Protein AF-A0A0S8KJT0-F1 (afdb_monomer_lite)

Sequence (276 aa):
MKRLILATFLCLTLWFLVSAVAYAQGNEDVATADIALLLAPLVAAAAAVERLVEMGFDAYESMILSVSRLPEQASDYLTWARKEVERLQADVLNSSGDLQALEEAEEKLAQAKDRLHEHLASPSYRSWKRTISLLGAIVLGLFLAFSTQLRMFQLLGIEMAWPWIDMLVTGLIIGTGSAPVHSLIGILQNTRDAVNEVRALWSGTAYSRGVQAELEKLRTLVELEEKRAAGAAEPRGRRRLGLAAPDDELGEEEAAAEVPLATPLEVSRRVKRILR

Radius of gyration: 43.37 Å; chains: 1; bounding box: 105×63×123 Å

Secondary structure (DSSP, 8-state):
-HHHHHHHHHHHHHHHHHHHHHHHT-----TT--HHHHHHHHHHHHHHHHHHHHHHHHHHHHHHHH-TT--HHHHHHHHHHHHHHHHHHHHHHHTTT-HHHHHHHHHHHHHHHHHHHHHHT-HHHHHHHHHHHHHHHHHHHHHHHHHHT--HHHHTT---S-HHHHHHHHHHHHHT-HHHHHHHHHHHHHHHHHHHHHHHHHHHHHHHHHHHHHHHHHHHHHHHHHHHHHHHTS-----------------------------HHHHHHHHHHH--

pLDDT: mean 78.79, std 13.02, range [43.12, 96.88]

Foldseek 3Di:
DVVVVVVVVLVVLVVVLLVVLLVLVPDPPLPDDDVCSLCVNLLSLLQSLLVVLVVVVVVVVVVVVVPPDDDPVVCVVVVVLVVQLVVLVVQLVVCVPPPVSNVVSVVSNVVSVVVVVCVVVPPVVVVVSVVVSLVSLLVVLLVSLVVSVDFSCVSVVHDDPDSNVRSNVSSNCSSNGNVSVVVVSVVVVVVVVVVVVVVVVVVVVVVVVVVVVVVVVVVVVVVVVVVVVVVVPPPPDDPDDDDDDDDDDDDDDPPPPPPPPPDPVVVVVVVVVVVD

Structure (mmCIF, N/CA/C/O backbone):
data_AF-A0A0S8KJT0-F1
#
_entry.id   AF-A0A0S8KJT0-F1
#
loop_
_atom_site.group_PDB
_atom_site.id
_atom_site.type_symbol
_atom_site.label_atom_id
_atom_site.label_alt_id
_atom_site.label_comp_id
_atom_site.label_asym_id
_atom_site.label_entity_id
_atom_site.label_seq_id
_atom_site.pdbx_PDB_ins_code
_atom_site.Cartn_x
_atom_site.Cartn_y
_atom_site.Cartn_z
_atom_site.occupancy
_atom_site.B_iso_or_equiv
_atom_site.auth_seq_id
_atom_site.auth_comp_id
_atom_site.auth_asym_id
_atom_site.auth_atom_id
_atom_site.pdbx_PDB_model_num
ATOM 1 N N . MET A 1 1 ? -30.012 6.549 11.385 1.00 70.69 1 MET A N 1
ATOM 2 C CA . MET A 1 1 ? -29.305 7.617 10.638 1.00 70.69 1 MET A CA 1
ATOM 3 C C . MET A 1 1 ? -27.798 7.385 10.519 1.00 70.69 1 MET A C 1
ATOM 5 O O . MET A 1 1 ? -27.353 7.233 9.394 1.00 70.69 1 MET A O 1
ATOM 9 N N . LYS A 1 2 ? -27.015 7.252 11.607 1.00 70.25 2 LYS A N 1
ATOM 10 C CA . LYS A 1 2 ? -25.538 7.084 11.529 1.00 70.25 2 LYS A CA 1
ATOM 11 C C . LYS A 1 2 ? -25.050 5.950 10.599 1.00 70.25 2 LYS A C 1
ATOM 13 O O . LYS A 1 2 ? -24.128 6.156 9.825 1.00 70.25 2 LYS A O 1
ATOM 18 N N . ARG A 1 3 ? -25.715 4.786 10.613 1.00 67.50 3 ARG A N 1
ATOM 19 C CA . ARG A 1 3 ? -25.374 3.636 9.744 1.00 67.50 3 ARG A CA 1
ATOM 20 C C . ARG A 1 3 ? -25.632 3.890 8.254 1.00 67.50 3 ARG A C 1
ATOM 22 O O . ARG A 1 3 ? -24.872 3.418 7.422 1.00 67.50 3 ARG A O 1
ATOM 29 N N . LEU A 1 4 ? -26.683 4.649 7.936 1.00 71.94 4 LEU A N 1
ATOM 30 C CA . LEU A 1 4 ? -27.027 4.990 6.555 1.00 71.94 4 LEU A CA 1
ATOM 31 C C . LEU A 1 4 ? -25.991 5.959 5.975 1.00 71.94 4 LEU A C 1
ATOM 33 O O . LEU A 1 4 ? -25.520 5.745 4.869 1.00 71.94 4 LEU A O 1
ATOM 37 N N . ILE A 1 5 ? -25.581 6.953 6.774 1.00 77.56 5 ILE A N 1
ATOM 38 C CA . ILE A 1 5 ? -24.551 7.938 6.411 1.00 77.56 5 ILE A CA 1
ATOM 39 C C . ILE A 1 5 ? -23.206 7.246 6.148 1.00 77.56 5 ILE A C 1
ATOM 41 O O . ILE A 1 5 ? -22.561 7.532 5.142 1.00 77.56 5 ILE A O 1
ATOM 45 N N . LEU A 1 6 ? -22.812 6.299 7.010 1.00 75.38 6 LEU A N 1
ATOM 46 C CA . LEU A 1 6 ? -21.590 5.511 6.824 1.00 75.38 6 LEU A CA 1
ATOM 47 C C . LEU A 1 6 ? -21.636 4.702 5.518 1.00 75.38 6 LEU A C 1
ATOM 49 O O . LEU A 1 6 ? -20.689 4.742 4.740 1.00 75.38 6 LEU A O 1
ATOM 53 N N . ALA A 1 7 ? -22.748 4.010 5.250 1.00 73.81 7 ALA A N 1
ATOM 54 C CA . ALA A 1 7 ? -22.901 3.193 4.047 1.00 73.81 7 ALA A CA 1
ATOM 55 C C . ALA A 1 7 ? -22.869 4.033 2.759 1.00 73.81 7 ALA A C 1
ATOM 57 O O . ALA A 1 7 ? -22.203 3.655 1.796 1.00 73.81 7 ALA A O 1
ATOM 58 N N . THR A 1 8 ? -23.535 5.192 2.745 1.00 76.12 8 THR A N 1
ATOM 59 C CA . THR A 1 8 ? -23.495 6.113 1.600 1.00 76.12 8 THR A CA 1
ATOM 60 C C . THR A 1 8 ? -22.111 6.708 1.390 1.00 76.12 8 THR A C 1
ATOM 62 O O . THR A 1 8 ? -21.672 6.819 0.249 1.00 76.12 8 THR A O 1
ATOM 65 N N . PHE A 1 9 ? -21.401 7.043 2.471 1.00 80.06 9 PHE A N 1
ATOM 66 C CA . PHE A 1 9 ? -20.034 7.547 2.379 1.00 80.06 9 PHE A CA 1
ATOM 67 C C . PHE A 1 9 ? -19.102 6.490 1.780 1.00 80.06 9 PHE A C 1
ATOM 69 O O . PHE A 1 9 ? -18.339 6.806 0.876 1.00 80.06 9 PHE A O 1
ATOM 76 N N . LEU A 1 10 ? -19.236 5.232 2.213 1.00 76.62 10 LEU A N 1
ATOM 77 C CA . LEU A 1 10 ? -18.428 4.111 1.731 1.00 76.62 10 LEU A CA 1
ATOM 78 C C . LEU A 1 10 ? -18.722 3.764 0.260 1.00 76.62 10 LEU A C 1
ATOM 80 O O . LEU A 1 10 ? -17.803 3.499 -0.509 1.00 76.62 10 LEU A O 1
ATOM 84 N N . CYS A 1 11 ? -19.988 3.827 -0.169 1.00 76.56 11 CYS A N 1
ATOM 85 C CA . CYS A 1 11 ? -20.337 3.666 -1.585 1.00 76.56 11 CYS A CA 1
ATOM 86 C C . CYS A 1 11 ? -19.784 4.803 -2.450 1.00 76.56 11 CYS A C 1
ATOM 88 O O . CYS A 1 11 ? -19.289 4.545 -3.544 1.00 76.56 11 CYS A O 1
ATOM 90 N N . LEU A 1 12 ? -19.850 6.050 -1.972 1.00 77.12 12 LEU A N 1
ATOM 91 C CA . LEU A 1 12 ? -19.322 7.201 -2.703 1.00 77.12 12 LEU A CA 1
ATOM 92 C C . LEU A 1 12 ? -17.800 7.150 -2.815 1.00 77.12 12 LEU A C 1
ATOM 94 O O . LEU A 1 12 ? -17.282 7.389 -3.902 1.00 77.12 12 LEU A O 1
ATOM 98 N N . THR A 1 13 ? -17.083 6.799 -1.744 1.00 73.75 13 THR A N 1
ATOM 99 C CA . THR A 1 13 ? -15.624 6.636 -1.807 1.00 73.75 13 THR A CA 1
ATOM 100 C C . THR A 1 13 ? -15.231 5.498 -2.735 1.00 73.75 13 THR A C 1
ATOM 102 O O . THR A 1 13 ? -14.339 5.691 -3.555 1.00 73.75 13 THR A O 1
ATOM 105 N N . LEU A 1 14 ? -15.921 4.353 -2.680 1.00 75.75 14 LEU A N 1
ATOM 106 C CA . LEU A 1 14 ? -15.670 3.239 -3.596 1.00 75.75 14 LEU A CA 1
ATOM 107 C C . LEU A 1 14 ? -15.934 3.637 -5.058 1.00 75.75 14 LEU A C 1
ATOM 109 O O . LEU A 1 14 ? -15.117 3.355 -5.931 1.00 75.75 14 LEU A O 1
ATOM 113 N N . TRP A 1 15 ? -17.042 4.334 -5.330 1.00 80.31 15 TRP A N 1
ATOM 114 C CA . TRP A 1 15 ? -17.385 4.803 -6.674 1.00 80.31 15 TRP A CA 1
ATOM 115 C C . TRP A 1 15 ? -16.368 5.812 -7.218 1.00 80.31 15 TRP A C 1
ATOM 117 O O . TRP A 1 15 ? -15.947 5.705 -8.374 1.00 80.31 15 TRP A O 1
ATOM 127 N N . PHE A 1 16 ? -15.925 6.754 -6.382 1.00 76.31 16 PHE A N 1
ATOM 128 C CA . PHE A 1 16 ? -14.894 7.722 -6.751 1.00 76.31 16 PHE A CA 1
ATOM 129 C C . PHE A 1 16 ? -13.560 7.026 -7.040 1.00 76.31 16 PHE A C 1
ATOM 131 O O . PHE A 1 16 ? -12.880 7.374 -8.003 1.00 76.31 16 PHE A O 1
ATOM 138 N N . LEU A 1 17 ? -13.225 5.994 -6.258 1.00 72.62 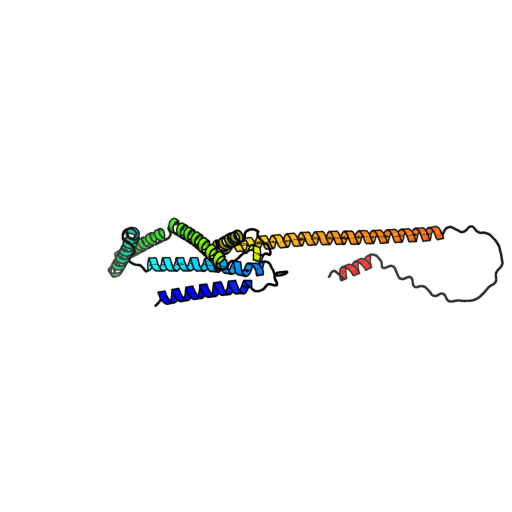17 LEU A N 1
ATOM 139 C CA . LEU A 1 17 ? -12.018 5.202 -6.457 1.00 72.62 17 LEU A CA 1
ATOM 140 C C . LEU A 1 17 ? -12.013 4.486 -7.809 1.00 72.62 17 LEU A C 1
ATOM 142 O O . LEU A 1 17 ? -11.054 4.596 -8.569 1.00 72.62 17 LEU A O 1
ATOM 146 N N . VAL A 1 18 ? -13.104 3.782 -8.120 1.00 76.31 18 VAL A N 1
ATOM 147 C CA . VAL A 1 18 ? -13.253 3.044 -9.382 1.00 76.31 18 VAL A CA 1
ATOM 148 C C . VAL A 1 18 ? -13.206 4.004 -10.571 1.00 76.31 18 VAL A C 1
ATOM 150 O O . VAL A 1 18 ? -12.537 3.723 -11.562 1.00 76.31 18 VAL A O 1
ATOM 153 N N . SER A 1 19 ? -13.854 5.165 -10.451 1.00 76.19 19 SER A N 1
ATOM 154 C CA . SER A 1 19 ? -13.878 6.179 -11.510 1.00 76.19 19 SER A CA 1
ATOM 155 C C . SER A 1 19 ? -12.497 6.795 -11.757 1.00 76.19 19 SER A C 1
ATOM 157 O O . SER A 1 19 ? -12.106 6.973 -12.908 1.00 76.19 19 SER A O 1
ATOM 159 N N . ALA A 1 20 ? -11.729 7.077 -10.698 1.00 73.75 20 ALA A N 1
ATOM 160 C CA . ALA A 1 20 ? -10.373 7.614 -10.813 1.00 73.75 20 ALA A CA 1
ATOM 161 C C . ALA A 1 20 ? -9.409 6.618 -11.479 1.00 73.75 20 A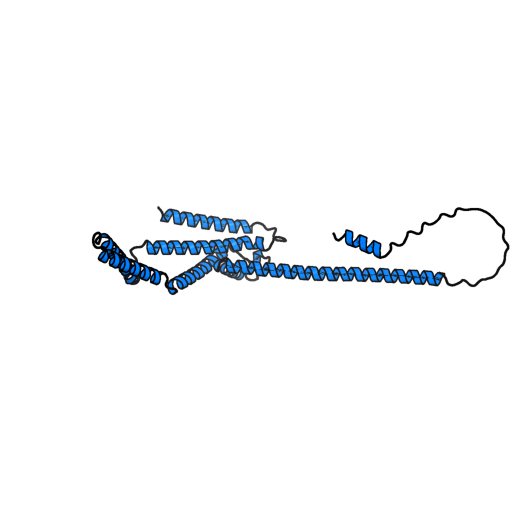LA A C 1
ATOM 163 O O . ALA A 1 20 ? -8.619 7.004 -12.339 1.00 73.75 20 ALA A O 1
ATOM 164 N N . VAL A 1 21 ? -9.506 5.334 -11.120 1.00 69.25 21 VAL A N 1
ATOM 165 C CA . VAL A 1 21 ? -8.705 4.263 -11.733 1.00 69.25 21 VAL A CA 1
ATOM 166 C C . VAL A 1 21 ? -9.055 4.094 -13.211 1.00 69.25 21 VAL A C 1
ATOM 168 O O . VAL A 1 21 ? -8.152 4.035 -14.042 1.00 69.25 21 VAL A O 1
ATOM 171 N N . ALA A 1 22 ? -10.347 4.071 -13.553 1.00 72.88 22 ALA A N 1
ATOM 172 C CA . ALA A 1 22 ? -10.794 3.956 -14.940 1.00 72.88 22 ALA A CA 1
ATOM 173 C C . ALA A 1 22 ? -10.334 5.149 -15.796 1.00 72.88 22 ALA A C 1
ATOM 175 O O . ALA A 1 22 ? -9.884 4.966 -16.923 1.00 72.88 22 ALA A O 1
ATOM 176 N N . TYR A 1 23 ? -10.389 6.368 -15.249 1.00 74.94 23 TYR A N 1
ATOM 177 C CA . TYR A 1 23 ? -9.932 7.569 -15.951 1.00 74.94 23 TYR A CA 1
ATOM 178 C C . TYR A 1 23 ? -8.420 7.548 -16.218 1.00 74.94 23 TYR A C 1
ATOM 180 O O . TYR A 1 23 ? -7.969 7.968 -17.281 1.00 74.94 23 TYR A O 1
ATOM 188 N N . ALA A 1 24 ? -7.629 7.018 -15.282 1.00 65.75 24 ALA A N 1
ATOM 189 C CA . ALA A 1 24 ? -6.179 6.953 -15.425 1.00 65.75 24 ALA A CA 1
ATOM 190 C C . ALA A 1 24 ? -5.695 5.967 -16.508 1.00 65.75 24 ALA A C 1
ATOM 192 O O . ALA A 1 24 ? -4.570 6.100 -16.979 1.00 65.75 24 ALA A O 1
ATOM 193 N N . GLN A 1 25 ? -6.527 5.007 -16.927 1.00 64.75 25 GLN A N 1
ATOM 194 C CA . GLN A 1 25 ? -6.192 4.048 -17.989 1.00 64.75 25 GLN A CA 1
ATOM 195 C C . GLN A 1 25 ? -6.364 4.606 -19.414 1.00 64.75 25 GLN A C 1
ATOM 197 O O . GLN A 1 25 ? -5.878 3.992 -20.357 1.00 64.75 25 GLN A O 1
ATOM 202 N N . GLY A 1 26 ? -7.054 5.738 -19.594 1.00 63.88 26 GLY A N 1
ATOM 203 C CA . GLY A 1 26 ? -7.480 6.221 -20.916 1.00 63.88 26 GLY A CA 1
ATOM 204 C C . GLY A 1 26 ? -6.470 7.057 -21.715 1.00 63.88 26 GLY A C 1
ATOM 205 O O . GLY A 1 26 ? -6.793 7.448 -22.832 1.00 63.88 26 GLY A O 1
ATOM 206 N N . ASN A 1 27 ? -5.283 7.366 -21.181 1.00 61.38 27 ASN A N 1
ATOM 207 C CA . ASN A 1 27 ? -4.275 8.169 -21.888 1.00 61.38 27 ASN A CA 1
ATOM 208 C C . ASN A 1 27 ? -3.182 7.267 -22.487 1.00 61.38 27 ASN A C 1
ATOM 210 O O . ASN A 1 27 ? -2.292 6.808 -21.776 1.00 61.38 27 ASN A O 1
ATOM 214 N N . GLU A 1 28 ? -3.251 7.031 -23.800 1.00 54.84 28 GLU A N 1
ATOM 215 C CA . GLU A 1 28 ? -2.412 6.070 -24.540 1.00 54.84 28 GLU A CA 1
ATOM 216 C C . GLU A 1 28 ? -1.002 6.574 -24.927 1.00 54.84 28 GLU A C 1
ATOM 218 O O . GLU A 1 28 ? -0.208 5.810 -25.477 1.00 54.84 28 GLU A O 1
ATOM 223 N N . ASP A 1 29 ? -0.616 7.809 -24.590 1.00 57.75 29 ASP A N 1
ATOM 224 C CA . ASP A 1 29 ? 0.729 8.340 -24.882 1.00 57.75 29 ASP A CA 1
ATOM 225 C C . ASP A 1 29 ? 1.774 7.866 -23.844 1.00 57.75 29 ASP A C 1
ATOM 227 O O . ASP A 1 29 ? 2.332 8.628 -23.054 1.00 57.75 29 ASP A O 1
ATOM 231 N N . VAL A 1 30 ? 2.024 6.553 -23.828 1.00 57.53 30 VAL A N 1
ATOM 232 C CA . VAL A 1 30 ? 2.827 5.836 -22.815 1.00 57.53 30 VAL A CA 1
ATOM 233 C C . VAL A 1 30 ? 4.328 5.796 -23.145 1.00 57.53 30 VAL A C 1
ATOM 235 O O . VAL A 1 30 ? 5.152 5.507 -22.279 1.00 57.53 30 VAL A O 1
ATOM 238 N N . ALA A 1 31 ? 4.732 6.143 -24.370 1.00 55.41 31 ALA A N 1
ATOM 239 C CA . ALA A 1 31 ? 6.080 5.851 -24.874 1.00 55.41 31 ALA A CA 1
ATOM 240 C C . ALA A 1 31 ? 7.240 6.583 -24.157 1.00 55.41 31 ALA A C 1
ATOM 242 O O . ALA A 1 31 ? 8.398 6.202 -24.331 1.00 55.41 31 ALA A O 1
ATOM 243 N 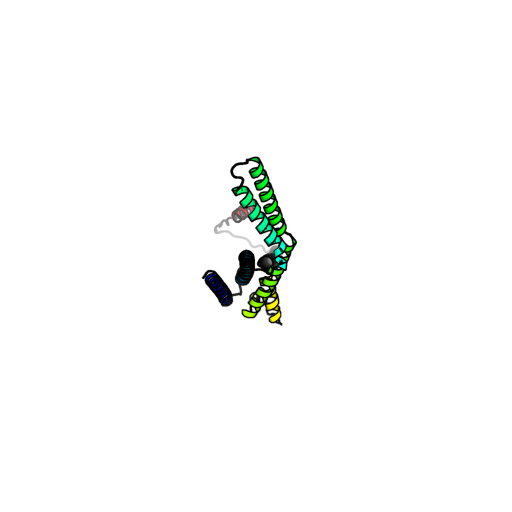N . THR A 1 32 ? 6.968 7.609 -23.342 1.00 57.88 32 THR A N 1
ATOM 244 C CA . THR A 1 32 ? 8.009 8.367 -22.617 1.00 57.88 32 THR A CA 1
ATOM 245 C C . THR A 1 32 ? 7.636 8.756 -21.186 1.00 57.88 32 THR A C 1
ATOM 247 O O . THR A 1 32 ? 8.380 9.506 -20.549 1.00 57.88 32 THR A O 1
ATOM 250 N N . ALA A 1 33 ? 6.492 8.298 -20.673 1.00 63.25 33 ALA A N 1
ATOM 251 C CA . ALA A 1 33 ? 6.045 8.668 -19.336 1.00 63.25 33 ALA A CA 1
ATOM 252 C C . ALA A 1 33 ? 6.953 8.047 -18.262 1.00 63.25 33 ALA A C 1
ATOM 254 O O . ALA A 1 33 ? 7.431 6.920 -18.394 1.00 63.25 33 ALA A O 1
ATOM 255 N N . ASP A 1 34 ? 7.208 8.799 -17.192 1.00 81.25 34 ASP A N 1
ATOM 256 C CA . ASP A 1 34 ? 7.967 8.304 -16.048 1.00 81.25 34 ASP A CA 1
ATOM 257 C C . ASP A 1 34 ? 7.280 7.052 -15.475 1.00 81.25 34 ASP A C 1
ATOM 259 O O . ASP A 1 34 ? 6.061 7.035 -15.308 1.00 81.25 34 ASP A O 1
ATOM 263 N N . ILE A 1 35 ? 8.040 6.005 -15.148 1.00 75.94 35 ILE A N 1
ATOM 264 C CA . ILE A 1 35 ? 7.492 4.745 -14.608 1.00 75.94 35 ILE A CA 1
ATOM 265 C C . ILE A 1 35 ? 6.644 5.027 -13.355 1.00 75.94 35 ILE A C 1
ATOM 267 O O . ILE A 1 35 ? 5.627 4.377 -13.119 1.00 75.94 35 ILE A O 1
ATOM 271 N N . ALA A 1 36 ? 7.018 6.052 -12.585 1.00 76.81 36 ALA A N 1
ATOM 272 C CA . ALA A 1 36 ? 6.248 6.528 -11.443 1.00 76.81 36 ALA A CA 1
ATOM 273 C C . ALA A 1 36 ? 4.834 7.014 -11.821 1.00 76.81 36 ALA A C 1
ATOM 275 O O . ALA A 1 36 ? 3.889 6.740 -11.086 1.00 76.81 36 ALA A O 1
ATOM 276 N N . LEU A 1 37 ? 4.668 7.689 -12.964 1.00 82.12 37 LEU A N 1
ATOM 277 C CA . LEU A 1 37 ? 3.363 8.125 -13.478 1.00 82.12 37 LEU A CA 1
ATOM 278 C C . LEU A 1 37 ? 2.517 6.936 -13.941 1.00 82.12 37 LEU A C 1
ATOM 280 O O . LEU A 1 37 ? 1.323 6.902 -13.657 1.00 82.12 37 LEU A O 1
ATOM 284 N N . LEU A 1 38 ? 3.137 5.943 -14.585 1.00 82.81 38 LEU A N 1
ATOM 285 C CA . LEU A 1 38 ? 2.444 4.727 -15.030 1.00 82.81 38 LEU A CA 1
ATOM 286 C C . LEU A 1 38 ? 1.951 3.876 -13.855 1.00 82.81 38 LEU A C 1
ATOM 288 O O . LEU A 1 38 ? 0.875 3.285 -13.919 1.00 82.81 38 LEU A O 1
ATOM 292 N N . LEU A 1 39 ? 2.714 3.838 -12.761 1.00 82.69 39 LEU A N 1
ATOM 293 C CA . LEU A 1 39 ? 2.349 3.089 -11.560 1.00 82.69 39 LEU A CA 1
ATOM 294 C C . LEU A 1 39 ? 1.488 3.887 -10.577 1.00 82.69 39 LEU A C 1
ATOM 296 O O . LEU A 1 39 ? 0.886 3.278 -9.695 1.00 82.69 39 LEU A O 1
ATOM 300 N N . ALA A 1 40 ? 1.377 5.211 -10.718 1.00 85.44 40 ALA A N 1
ATOM 301 C CA . ALA A 1 40 ? 0.616 6.062 -9.799 1.00 85.44 40 ALA A CA 1
ATOM 302 C C . ALA A 1 40 ? -0.827 5.575 -9.542 1.00 85.44 40 ALA A C 1
ATOM 304 O O . ALA A 1 40 ? -1.225 5.534 -8.374 1.00 85.44 40 ALA A O 1
ATOM 305 N N . PRO A 1 41 ? -1.600 5.128 -10.555 1.00 85.88 41 PRO A N 1
ATOM 306 C CA . PRO A 1 41 ? -2.943 4.591 -10.327 1.00 85.88 41 PRO A CA 1
ATOM 307 C C . PRO A 1 41 ? -2.929 3.319 -9.473 1.00 85.88 41 PRO A C 1
ATOM 309 O O . PRO A 1 41 ? -3.809 3.122 -8.637 1.00 85.88 41 PRO A O 1
ATOM 312 N N . LEU A 1 42 ? -1.900 2.481 -9.637 1.00 85.25 42 LEU A N 1
ATOM 313 C CA . LEU A 1 42 ? -1.718 1.260 -8.858 1.00 85.25 42 LEU A CA 1
ATOM 314 C C . LEU A 1 42 ? -1.383 1.577 -7.395 1.00 85.25 42 LEU A C 1
ATOM 316 O O . LEU A 1 42 ? -1.968 0.979 -6.492 1.00 85.25 42 LEU A O 1
ATOM 320 N N . VAL A 1 43 ? -0.495 2.552 -7.155 1.00 85.31 43 VAL A N 1
ATOM 321 C CA . VAL A 1 43 ? -0.179 3.027 -5.795 1.00 85.31 43 VAL A CA 1
ATOM 322 C C . VAL A 1 43 ? -1.429 3.576 -5.116 1.00 85.31 43 VAL A C 1
ATOM 324 O O . VAL A 1 43 ? -1.712 3.237 -3.968 1.00 85.31 43 VAL A O 1
ATOM 327 N N . ALA A 1 44 ? -2.192 4.407 -5.831 1.00 86.75 44 ALA A N 1
ATOM 328 C CA . ALA A 1 44 ? -3.418 5.000 -5.316 1.00 86.75 44 ALA A CA 1
ATOM 329 C C . ALA A 1 44 ? -4.454 3.924 -4.958 1.00 86.75 44 ALA A C 1
ATOM 331 O O . ALA A 1 44 ? -5.053 3.984 -3.884 1.00 86.75 44 ALA A O 1
ATOM 332 N N . ALA A 1 45 ? -4.620 2.908 -5.812 1.00 84.38 45 ALA A N 1
ATOM 333 C CA . ALA A 1 45 ? -5.497 1.775 -5.539 1.00 84.38 45 ALA A CA 1
ATOM 334 C C . ALA A 1 45 ? -5.045 0.980 -4.301 1.00 84.38 45 ALA A C 1
ATOM 336 O O . ALA A 1 45 ? -5.872 0.675 -3.442 1.00 84.38 45 ALA A O 1
ATOM 337 N N . ALA A 1 46 ? -3.746 0.697 -4.166 1.00 86.19 46 ALA A N 1
ATOM 338 C CA . ALA A 1 46 ? -3.193 -0.019 -3.014 1.00 86.19 46 ALA A CA 1
ATOM 339 C C . ALA A 1 46 ? -3.409 0.747 -1.697 1.00 86.19 46 ALA A C 1
ATOM 341 O O . ALA A 1 46 ? -3.921 0.188 -0.726 1.00 86.19 46 ALA A O 1
ATOM 342 N N . ALA A 1 47 ? -3.099 2.048 -1.679 1.00 85.50 47 ALA A N 1
ATOM 343 C CA . ALA A 1 47 ? -3.302 2.907 -0.511 1.00 85.50 47 ALA A CA 1
ATOM 344 C C . ALA A 1 47 ? -4.787 3.023 -0.125 1.00 85.50 47 ALA A C 1
ATOM 346 O O . ALA A 1 47 ? -5.144 3.065 1.053 1.00 85.50 47 ALA A O 1
ATOM 347 N N . ALA A 1 48 ? -5.676 3.050 -1.114 1.00 85.94 48 ALA A N 1
ATOM 348 C CA . ALA A 1 48 ? -7.107 3.095 -0.871 1.00 85.94 48 ALA A CA 1
ATOM 349 C C . ALA A 1 48 ? -7.665 1.788 -0.301 1.00 85.94 48 ALA A C 1
ATOM 351 O O . ALA A 1 48 ? -8.496 1.833 0.606 1.00 85.94 48 ALA A O 1
ATOM 352 N N . VAL A 1 49 ? -7.205 0.636 -0.799 1.00 85.19 49 VAL A N 1
ATOM 353 C CA . VAL A 1 49 ? -7.561 -0.679 -0.244 1.00 85.19 49 VAL A CA 1
ATOM 354 C C . VAL A 1 49 ? -7.101 -0.779 1.207 1.00 85.19 49 VAL A C 1
ATOM 356 O O . VAL A 1 49 ? -7.898 -1.155 2.065 1.00 85.19 49 VAL A O 1
ATOM 359 N N . GLU A 1 50 ? -5.867 -0.366 1.499 1.00 88.38 50 GLU A N 1
ATOM 360 C CA . GLU A 1 50 ? -5.327 -0.298 2.861 1.00 88.38 50 GLU A CA 1
ATOM 361 C C . GLU A 1 50 ? -6.243 0.536 3.773 1.00 88.38 50 GLU A C 1
ATOM 363 O O . GLU A 1 50 ? -6.708 0.053 4.809 1.00 88.38 50 GLU A O 1
ATOM 368 N N . ARG A 1 51 ? -6.629 1.738 3.326 1.00 87.75 51 ARG A N 1
ATOM 369 C CA . ARG A 1 51 ? -7.499 2.625 4.106 1.00 87.75 51 ARG A CA 1
ATOM 370 C C . ARG A 1 51 ? -8.921 2.092 4.291 1.00 87.75 51 ARG A C 1
ATOM 372 O O . ARG A 1 51 ? -9.513 2.293 5.351 1.00 87.75 51 ARG A O 1
ATOM 379 N N . LEU A 1 52 ? -9.483 1.426 3.281 1.00 83.69 52 LEU A N 1
ATOM 380 C CA . LEU A 1 52 ? -10.808 0.804 3.363 1.00 83.69 52 LEU A CA 1
ATOM 381 C C . LEU A 1 52 ? -10.823 -0.356 4.357 1.00 83.69 52 LEU A C 1
ATOM 383 O O . LEU A 1 52 ? -11.782 -0.494 5.117 1.00 83.69 52 LEU A O 1
ATOM 387 N N . VAL A 1 53 ? -9.768 -1.171 4.374 1.00 84.19 53 VAL A N 1
ATOM 388 C CA . VAL A 1 53 ? -9.649 -2.287 5.314 1.00 84.19 53 VAL A CA 1
ATOM 389 C C . VAL A 1 53 ? -9.492 -1.773 6.740 1.00 84.19 53 VAL A C 1
ATOM 391 O O . VAL A 1 53 ? -10.225 -2.231 7.615 1.00 84.19 53 VAL A O 1
ATOM 394 N N . GLU A 1 54 ? -8.619 -0.790 6.976 1.00 86.12 54 GLU A N 1
ATOM 395 C CA . GLU A 1 54 ? -8.501 -0.132 8.286 1.00 86.12 54 GLU A CA 1
ATOM 396 C C . GLU A 1 54 ? -9.850 0.414 8.760 1.00 86.12 54 GLU A C 1
ATOM 398 O O . GLU A 1 54 ? -10.314 0.070 9.845 1.00 86.12 54 GLU A O 1
ATOM 403 N N . MET A 1 55 ? -10.536 1.179 7.905 1.00 86.69 55 MET A N 1
ATOM 404 C CA . MET A 1 55 ? -11.849 1.743 8.216 1.00 86.69 55 MET A CA 1
ATOM 405 C C . MET A 1 55 ? -12.889 0.658 8.520 1.00 86.69 55 MET A C 1
ATOM 407 O O . MET A 1 55 ? -13.703 0.821 9.430 1.00 86.69 55 MET A O 1
ATOM 411 N N . GLY A 1 56 ? -12.872 -0.453 7.779 1.00 79.00 56 GLY A N 1
ATOM 412 C CA . GLY A 1 56 ? -13.749 -1.596 8.019 1.00 79.00 56 GLY A CA 1
ATOM 413 C C . GLY A 1 56 ? -13.509 -2.237 9.385 1.00 79.00 56 GLY A C 1
ATOM 414 O O . GLY A 1 56 ? -14.467 -2.544 10.096 1.00 79.00 56 GLY A O 1
ATOM 415 N N . PHE A 1 57 ? -12.246 -2.382 9.787 1.00 83.00 57 PHE A N 1
ATOM 416 C CA . PHE A 1 57 ? -11.885 -2.898 11.106 1.00 83.00 57 PHE A CA 1
ATOM 417 C C . PHE A 1 57 ? -12.232 -1.939 12.235 1.00 83.00 57 PHE A C 1
ATOM 419 O O . PHE A 1 57 ? -12.770 -2.380 13.246 1.00 83.00 57 PHE A O 1
ATOM 426 N N . ASP A 1 58 ? -11.985 -0.645 12.066 1.00 84.06 58 ASP A N 1
ATOM 427 C CA . ASP A 1 58 ? -12.340 0.358 13.070 1.00 84.06 58 ASP A CA 1
ATOM 428 C C . ASP A 1 58 ? -13.863 0.435 13.249 1.00 84.06 58 ASP A C 1
ATOM 430 O O . ASP A 1 58 ? -14.370 0.531 14.369 1.00 84.06 58 ASP A O 1
ATOM 434 N N . ALA A 1 59 ? -14.622 0.312 12.155 1.00 78.69 59 ALA A N 1
ATOM 435 C CA . ALA A 1 59 ? -16.076 0.206 12.203 1.00 78.69 59 ALA A CA 1
ATOM 436 C C . ALA A 1 59 ? -16.539 -1.089 12.891 1.00 78.69 59 ALA A C 1
ATOM 438 O O . ALA A 1 59 ? -17.486 -1.054 13.679 1.00 78.69 59 ALA A O 1
ATOM 439 N N . TYR A 1 60 ? -15.874 -2.218 12.629 1.00 77.31 60 TYR A N 1
ATOM 440 C CA . TYR A 1 60 ? -16.142 -3.497 13.288 1.00 77.31 60 TYR A CA 1
ATOM 441 C C . TYR A 1 60 ? -15.850 -3.443 14.793 1.00 77.31 60 TYR A C 1
ATOM 443 O O . TYR A 1 60 ? -16.693 -3.854 15.589 1.00 77.31 60 TYR A O 1
ATOM 451 N N . GLU A 1 61 ? -14.718 -2.871 15.203 1.00 76.94 61 GLU A N 1
ATOM 452 C CA . GLU A 1 61 ? -14.374 -2.669 16.614 1.00 76.94 61 GLU A CA 1
ATOM 453 C C . GLU A 1 61 ? -15.356 -1.721 17.291 1.00 76.94 61 GLU A C 1
ATOM 455 O O . GLU A 1 61 ? -15.887 -2.037 18.355 1.00 76.94 61 GLU A O 1
ATOM 460 N N . SER A 1 62 ? -15.688 -0.603 16.642 1.00 74.00 62 SER A N 1
ATOM 461 C CA . SER A 1 62 ? -16.720 0.313 17.127 1.00 74.00 62 SER A CA 1
ATOM 462 C C . SER A 1 62 ? -18.065 -0.397 17.286 1.00 74.00 62 SER A C 1
ATOM 464 O O . SER A 1 62 ? -18.771 -0.168 18.269 1.00 74.00 62 SER A O 1
ATOM 466 N N . MET A 1 63 ? -18.414 -1.301 16.367 1.00 70.38 63 MET A N 1
ATOM 467 C CA . MET A 1 63 ? -19.634 -2.094 16.442 1.00 70.38 63 MET A CA 1
ATOM 468 C C . MET A 1 63 ? -19.589 -3.116 17.581 1.00 70.38 63 MET A C 1
ATOM 470 O O . MET A 1 63 ? -20.562 -3.180 18.321 1.00 70.38 63 MET A O 1
ATOM 474 N N . ILE A 1 64 ? -18.495 -3.857 17.780 1.00 67.50 64 ILE A N 1
ATOM 475 C CA . ILE A 1 64 ? -18.341 -4.770 18.928 1.00 67.50 64 ILE A CA 1
ATOM 476 C C . ILE A 1 64 ? -18.476 -4.005 20.242 1.00 67.50 64 ILE A C 1
ATOM 478 O O . ILE A 1 64 ? -19.244 -4.405 21.111 1.00 67.50 64 ILE A O 1
ATOM 482 N N . LEU A 1 65 ? -17.778 -2.877 20.369 1.00 69.50 65 LEU A N 1
ATOM 483 C CA . LEU A 1 65 ? -17.812 -2.052 21.575 1.00 69.50 65 LEU A CA 1
ATOM 484 C C . LEU A 1 65 ? -19.195 -1.414 21.796 1.00 69.50 65 LEU A C 1
ATOM 486 O O . LEU A 1 65 ? -19.601 -1.189 22.935 1.00 69.50 65 LEU A O 1
ATOM 490 N N . SER A 1 66 ? -19.943 -1.155 20.718 1.00 71.88 66 SER A N 1
ATOM 491 C CA . SER A 1 66 ? -21.314 -0.626 20.776 1.00 71.88 66 SER A CA 1
ATOM 492 C C . SER A 1 66 ? -22.377 -1.704 21.009 1.00 71.88 66 SER A C 1
ATOM 494 O O . SER A 1 66 ? -23.472 -1.395 21.483 1.00 71.88 66 SER A O 1
ATOM 496 N N . VAL A 1 67 ? -22.106 -2.959 20.649 1.00 54.88 67 VAL A N 1
ATOM 497 C CA . VAL A 1 67 ? -23.041 -4.074 20.809 1.00 54.88 67 VAL A CA 1
ATOM 498 C C . VAL A 1 67 ? -22.852 -4.658 22.204 1.00 54.88 67 VAL A C 1
ATOM 500 O O . VAL A 1 67 ? -22.114 -5.607 22.431 1.00 54.88 67 VAL A O 1
ATOM 503 N N . SER A 1 68 ? -23.627 -4.135 23.149 1.00 52.84 68 SER A N 1
ATOM 504 C CA . SER A 1 68 ? -23.822 -4.688 24.496 1.00 52.84 68 SER A CA 1
ATOM 505 C C . SER A 1 68 ? -24.552 -6.048 24.526 1.00 52.84 68 SER A C 1
ATOM 507 O O . SER A 1 68 ? -25.119 -6.418 25.549 1.00 52.84 68 SER A O 1
ATOM 509 N N . ARG A 1 69 ? -24.603 -6.780 23.402 1.00 54.97 69 ARG A N 1
ATOM 510 C CA . ARG A 1 69 ? -25.397 -8.010 23.212 1.00 54.97 69 ARG A CA 1
ATOM 511 C C . ARG A 1 69 ? -24.648 -9.110 22.449 1.00 54.97 69 ARG A C 1
ATOM 513 O O . ARG A 1 69 ? -25.255 -9.828 21.657 1.00 54.97 69 ARG A O 1
ATOM 520 N N . LEU A 1 70 ? -23.332 -9.213 22.616 1.00 50.62 70 LEU A N 1
ATOM 521 C CA . LEU A 1 70 ? -22.616 -10.403 22.151 1.00 50.62 70 LEU A CA 1
ATOM 522 C C . LEU A 1 70 ? -22.948 -11.606 23.057 1.00 50.62 70 LEU A C 1
ATOM 524 O O . LEU A 1 70 ? -23.247 -11.406 24.234 1.00 50.62 70 LEU A O 1
ATOM 528 N N . PRO A 1 71 ? -22.958 -12.833 22.507 1.00 51.03 71 PRO A N 1
ATOM 529 C CA . PRO A 1 71 ? -23.384 -14.032 23.217 1.00 51.03 71 PRO A CA 1
ATOM 530 C C . PRO A 1 71 ? -22.513 -14.298 24.451 1.00 51.03 71 PRO A C 1
ATOM 532 O O . PRO A 1 71 ? -21.290 -14.152 24.415 1.00 51.03 71 PRO A O 1
ATOM 535 N N . GLU A 1 72 ? -23.191 -14.707 25.522 1.00 54.97 72 GLU A N 1
ATOM 536 C CA . GLU A 1 72 ? -22.731 -14.855 26.912 1.00 54.97 72 GLU A CA 1
ATOM 537 C C . GLU A 1 72 ? -21.322 -15.476 27.032 1.00 54.97 72 GLU A C 1
ATOM 539 O O . GLU A 1 72 ? -20.465 -14.945 27.732 1.00 54.97 72 GLU A O 1
ATOM 544 N N . GLN A 1 73 ? -21.012 -16.486 26.213 1.00 55.00 73 GLN A N 1
ATOM 545 C CA . GLN A 1 73 ? -19.786 -17.295 26.299 1.00 55.00 73 GLN A CA 1
ATOM 546 C C . GLN A 1 73 ? -18.467 -16.606 25.906 1.00 55.00 73 GLN A C 1
ATOM 548 O O . GLN A 1 73 ? -17.415 -17.031 26.375 1.00 55.00 73 GLN A O 1
ATOM 553 N N . ALA A 1 74 ? -18.476 -15.562 25.070 1.00 50.97 74 ALA A N 1
ATOM 554 C CA . ALA A 1 74 ? -17.267 -14.764 24.791 1.00 50.97 74 ALA A CA 1
ATOM 555 C C . ALA A 1 74 ? -17.204 -13.493 25.659 1.00 50.97 74 ALA A C 1
ATOM 557 O O . ALA A 1 74 ? -16.227 -12.744 25.620 1.00 50.97 74 ALA A O 1
ATOM 558 N N . SER A 1 75 ? -18.269 -13.241 26.426 1.00 55.16 75 SER A N 1
ATOM 559 C CA . SER A 1 75 ? -18.500 -12.008 27.169 1.00 55.16 75 SER A CA 1
ATOM 560 C C . SER A 1 75 ? -18.125 -12.110 28.643 1.00 55.16 75 SER A C 1
ATOM 562 O O . SER A 1 75 ? -17.990 -11.067 29.274 1.00 55.16 75 SER A O 1
ATOM 564 N N . ASP A 1 76 ? -17.960 -13.309 29.205 1.00 68.31 76 ASP A N 1
ATOM 565 C CA . ASP A 1 76 ? -17.902 -13.476 30.662 1.00 68.31 76 ASP A CA 1
ATOM 566 C C . ASP A 1 76 ? -16.811 -12.625 31.314 1.00 68.31 76 ASP A C 1
ATOM 568 O O . ASP A 1 76 ? -17.083 -11.921 32.283 1.00 68.31 76 ASP A O 1
ATOM 572 N N . TYR A 1 77 ? -15.609 -12.577 30.731 1.00 69.31 77 TYR A N 1
ATOM 573 C CA . TYR A 1 77 ? -14.518 -11.782 31.295 1.00 69.31 77 TYR A CA 1
ATOM 574 C C . TYR A 1 77 ? -14.699 -10.269 31.092 1.00 69.31 77 TYR A C 1
ATOM 576 O O . TYR A 1 77 ? -14.493 -9.498 32.024 1.00 69.31 77 TYR A O 1
ATOM 584 N N . LEU A 1 78 ? -15.121 -9.818 29.903 1.00 68.81 78 LEU A N 1
ATOM 585 C CA . LEU A 1 78 ? -15.318 -8.386 29.623 1.00 68.81 78 LEU A CA 1
ATOM 586 C C . LEU A 1 78 ? -16.532 -7.815 30.363 1.00 68.81 78 LEU A C 1
ATOM 588 O O . LEU A 1 78 ? -16.497 -6.684 30.844 1.00 68.81 78 LEU A O 1
ATOM 592 N N . THR A 1 79 ? -17.598 -8.600 30.482 1.00 76.31 79 THR A N 1
ATOM 593 C CA . THR A 1 79 ? -18.815 -8.235 31.213 1.00 76.31 79 THR A CA 1
ATOM 594 C C . THR A 1 79 ? -18.555 -8.241 32.713 1.00 76.31 79 THR A C 1
ATOM 596 O O . THR A 1 79 ? -19.016 -7.333 33.402 1.00 76.31 79 THR A O 1
ATOM 599 N N . TRP A 1 80 ? -17.772 -9.205 33.215 1.00 82.75 80 TRP A N 1
ATOM 600 C CA . TRP A 1 80 ? -17.270 -9.195 34.588 1.00 82.75 80 TRP A CA 1
ATOM 601 C C . TRP A 1 80 ? -16.398 -7.965 34.855 1.00 82.75 80 TRP A C 1
ATOM 603 O O . TRP A 1 80 ? -16.696 -7.208 35.771 1.00 82.75 80 TRP A O 1
ATOM 613 N N . ALA A 1 81 ? -15.392 -7.700 34.017 1.00 77.06 81 ALA A N 1
ATOM 614 C CA . ALA A 1 81 ? -14.476 -6.576 34.202 1.00 77.06 81 ALA A CA 1
ATOM 615 C C . ALA A 1 81 ? -15.202 -5.223 34.136 1.00 77.06 81 ALA A C 1
ATOM 617 O O . ALA A 1 81 ? -14.919 -4.326 34.927 1.00 77.06 81 ALA A O 1
ATOM 618 N N . ARG A 1 82 ? -16.188 -5.079 33.241 1.00 79.56 82 ARG A N 1
ATOM 619 C CA . ARG A 1 82 ? -17.029 -3.878 33.169 1.00 79.56 82 ARG A CA 1
ATOM 620 C C . ARG A 1 82 ? -17.869 -3.695 34.430 1.00 79.56 82 ARG A C 1
ATOM 622 O O . ARG A 1 82 ? -17.873 -2.601 34.985 1.00 79.56 82 ARG A O 1
ATOM 629 N N . LYS A 1 83 ? -18.550 -4.754 34.882 1.00 85.81 83 LYS A N 1
ATOM 630 C CA . LYS A 1 83 ? -19.332 -4.728 36.126 1.00 85.81 83 LYS A CA 1
ATOM 631 C C . LYS A 1 83 ? -18.454 -4.401 37.329 1.00 85.81 83 LYS A C 1
ATOM 633 O O . LYS A 1 83 ? -18.890 -3.661 38.200 1.00 85.81 83 LYS A O 1
ATOM 638 N N . GLU A 1 84 ? -17.230 -4.916 37.362 1.00 84.00 84 GLU A N 1
ATOM 639 C CA . GLU A 1 84 ? -16.287 -4.655 38.447 1.00 84.00 84 GLU A CA 1
ATOM 640 C C . GLU A 1 84 ? -15.831 -3.189 38.461 1.00 84.00 84 GLU A C 1
ATOM 642 O O . GLU A 1 84 ? -15.821 -2.565 39.519 1.00 84.00 84 GLU A O 1
ATOM 647 N N . VAL A 1 85 ? -15.551 -2.593 37.296 1.00 81.19 85 VAL A N 1
ATOM 648 C CA . VAL A 1 85 ? -15.246 -1.155 37.198 1.00 81.19 85 VAL A CA 1
ATOM 649 C C . VAL A 1 85 ? -16.449 -0.302 37.599 1.00 81.19 85 VAL A C 1
ATOM 651 O O . VAL A 1 85 ? -16.274 0.638 38.368 1.00 81.19 85 VAL A O 1
ATOM 654 N N . GLU A 1 86 ? -17.659 -0.624 37.127 1.00 86.31 86 GLU A N 1
ATOM 655 C CA . GLU A 1 86 ? -18.893 0.092 37.497 1.00 86.31 86 GLU A CA 1
ATOM 656 C C . GLU A 1 86 ? -19.161 0.016 39.008 1.00 86.31 86 GLU A C 1
ATOM 658 O O . GLU A 1 86 ? -19.497 1.027 39.627 1.00 86.31 86 GLU A O 1
ATOM 663 N N . ARG A 1 87 ? -18.951 -1.160 39.615 1.00 88.69 87 ARG A N 1
ATOM 664 C CA . ARG A 1 87 ? -19.075 -1.379 41.061 1.00 88.69 87 ARG A CA 1
ATOM 665 C C . ARG A 1 87 ? -18.087 -0.514 41.841 1.00 88.69 87 ARG A C 1
ATOM 667 O O . ARG A 1 87 ? -18.500 0.207 42.740 1.00 88.69 87 ARG A O 1
ATOM 674 N N . LEU A 1 88 ? -16.809 -0.528 41.462 1.00 84.19 88 LEU A N 1
ATOM 675 C CA . LEU A 1 88 ? -15.772 0.262 42.132 1.00 84.19 88 LEU A CA 1
ATOM 676 C C . LEU A 1 88 ? -15.984 1.772 41.957 1.00 84.19 88 LEU A C 1
ATOM 678 O O . LEU A 1 88 ? -15.733 2.538 42.879 1.00 84.19 88 LEU A O 1
ATOM 682 N N . GLN A 1 89 ? -16.499 2.215 40.808 1.00 83.56 89 GLN A N 1
ATOM 683 C CA . GLN A 1 89 ? -16.862 3.619 40.590 1.00 83.56 89 GLN A CA 1
ATOM 684 C C . GLN A 1 89 ? -18.000 4.064 41.514 1.00 83.56 89 GLN A C 1
ATOM 686 O O . GLN A 1 89 ? -17.964 5.171 42.049 1.00 83.56 89 GLN A O 1
ATOM 691 N N . ALA A 1 90 ? -19.001 3.200 41.708 1.00 88.31 90 ALA A N 1
ATOM 692 C CA . ALA A 1 90 ? -20.078 3.443 42.658 1.00 88.31 90 ALA A CA 1
ATOM 693 C C . ALA A 1 90 ? -19.560 3.462 44.105 1.00 88.31 90 ALA A C 1
ATOM 695 O O . ALA A 1 90 ? -19.970 4.329 44.874 1.00 88.31 90 ALA A O 1
ATOM 696 N N . ASP A 1 91 ? -18.631 2.568 44.456 1.00 83.94 91 ASP A N 1
ATOM 697 C CA . ASP A 1 91 ? -17.993 2.543 45.777 1.00 83.94 91 ASP A CA 1
ATOM 698 C C . ASP A 1 91 ? -17.210 3.847 46.040 1.00 83.94 91 ASP A C 1
ATOM 700 O O . ASP A 1 91 ? -17.411 4.464 47.082 1.00 83.94 91 ASP A O 1
ATOM 704 N N . VAL A 1 92 ? -16.419 4.353 45.080 1.00 84.19 92 VAL A N 1
ATOM 705 C CA . VAL A 1 92 ? -15.720 5.657 45.193 1.00 84.19 92 VAL A CA 1
ATOM 706 C C . VAL A 1 92 ? -16.702 6.812 45.433 1.00 84.19 92 VAL A C 1
ATOM 708 O O . VAL A 1 92 ? -16.473 7.648 46.303 1.00 84.19 92 VAL A O 1
ATOM 711 N N . LEU A 1 93 ? -17.815 6.857 44.691 1.00 85.81 93 LEU A N 1
ATOM 712 C CA . LEU A 1 93 ? -18.835 7.904 44.847 1.00 85.81 93 LEU A CA 1
ATOM 713 C C . LEU A 1 93 ? -19.532 7.836 46.214 1.00 85.81 93 LEU A C 1
ATOM 715 O O . LEU A 1 93 ? -19.837 8.871 46.810 1.00 85.81 93 LEU A O 1
ATOM 719 N N . ASN A 1 94 ? -19.767 6.628 46.728 1.00 89.56 94 ASN A N 1
ATOM 720 C CA . ASN A 1 94 ? -20.420 6.418 48.018 1.00 89.56 94 ASN A CA 1
ATOM 721 C C . ASN A 1 94 ? -19.474 6.640 49.214 1.00 89.56 94 ASN A C 1
ATOM 723 O O . ASN A 1 94 ? -19.946 6.995 50.293 1.00 89.56 94 ASN A O 1
ATOM 727 N N . SER A 1 95 ? -18.155 6.528 49.027 1.00 86.19 95 SER A N 1
ATOM 728 C CA . SER A 1 95 ? -17.117 6.743 50.054 1.00 86.19 95 SER A CA 1
ATOM 729 C C . SER A 1 95 ? -16.779 8.219 50.330 1.00 86.19 95 SER A C 1
ATOM 731 O O . SER A 1 95 ? -15.744 8.510 50.925 1.00 86.19 95 SER A O 1
ATOM 733 N N . SER A 1 96 ? -17.651 9.165 49.958 1.00 75.31 96 SER A N 1
ATOM 734 C CA . SER A 1 96 ? -17.441 10.632 49.985 1.00 75.31 96 SER A CA 1
ATOM 735 C C . SER A 1 96 ? -17.165 11.281 51.369 1.00 75.31 96 SER A C 1
ATOM 737 O O . SER A 1 96 ? -17.254 12.499 51.506 1.00 75.31 96 SER A O 1
ATOM 739 N N . GLY A 1 97 ? -16.826 10.517 52.409 1.00 81.81 97 GLY A N 1
ATOM 740 C CA . GLY A 1 97 ? -16.510 11.024 53.750 1.00 81.81 97 GLY A CA 1
ATOM 741 C C . GLY A 1 97 ? -15.377 10.300 54.483 1.00 81.81 97 GLY A C 1
ATOM 742 O O . GLY A 1 97 ? -14.967 10.770 55.541 1.00 81.81 97 GLY A O 1
ATOM 743 N N . ASP A 1 98 ? -14.857 9.199 53.937 1.00 89.25 98 ASP A N 1
ATOM 744 C CA . ASP A 1 98 ? -13.756 8.434 54.525 1.00 89.25 98 ASP A CA 1
ATOM 745 C C . ASP A 1 98 ? -12.576 8.418 53.546 1.00 89.25 98 ASP A C 1
ATOM 747 O O . ASP A 1 98 ? -12.610 7.751 52.512 1.00 89.25 98 ASP A O 1
ATOM 751 N N . LEU A 1 99 ? -11.540 9.200 53.867 1.00 87.25 99 LEU A N 1
ATOM 752 C CA . LEU A 1 99 ? -10.361 9.372 53.016 1.00 87.25 99 LEU A CA 1
ATOM 753 C C . LEU A 1 99 ? -9.618 8.052 52.777 1.00 87.25 99 LEU A C 1
ATOM 755 O O . LEU A 1 99 ? -9.108 7.849 51.680 1.00 87.25 99 LEU A O 1
ATOM 759 N N . GLN A 1 100 ? -9.584 7.148 53.764 1.00 88.56 100 GLN A N 1
ATOM 760 C CA . GLN A 1 100 ? -8.907 5.858 53.607 1.00 88.56 100 GLN A CA 1
ATOM 761 C C . GLN A 1 100 ? -9.700 4.922 52.692 1.00 88.56 100 GLN A C 1
ATOM 763 O O . GLN A 1 100 ? -9.123 4.276 51.820 1.00 88.56 100 GLN A O 1
ATOM 768 N N . ALA A 1 101 ? -11.027 4.888 52.840 1.00 81.88 101 ALA A N 1
ATOM 769 C CA . ALA A 1 101 ? -11.890 4.090 51.969 1.00 81.88 101 ALA A CA 1
ATOM 770 C C . ALA A 1 101 ? -11.904 4.611 50.520 1.00 81.88 101 ALA A C 1
ATOM 772 O O . ALA A 1 101 ? -12.022 3.820 49.582 1.00 81.88 101 ALA A O 1
ATOM 773 N N . LEU A 1 102 ? -11.771 5.929 50.329 1.00 83.19 102 LEU A N 1
ATOM 774 C CA . LEU A 1 102 ? -11.643 6.545 49.009 1.00 83.19 102 LEU A CA 1
ATOM 775 C C . LEU A 1 102 ? -10.342 6.110 48.318 1.00 83.19 102 LEU A C 1
ATOM 777 O O . LEU A 1 102 ? -10.390 5.651 47.180 1.00 83.19 102 LEU A O 1
ATOM 781 N N . GLU A 1 103 ? -9.207 6.204 49.017 1.00 89.00 103 GLU A N 1
ATOM 782 C CA . GLU A 1 103 ? -7.888 5.832 48.487 1.00 89.00 103 GLU A CA 1
ATOM 783 C C . GLU A 1 103 ? -7.840 4.344 48.094 1.00 89.00 103 GLU A C 1
ATOM 785 O O . GLU A 1 103 ? -7.419 4.001 46.988 1.00 89.00 103 GLU A O 1
ATOM 790 N N . GLU A 1 104 ? -8.390 3.456 48.933 1.00 89.56 104 GLU A N 1
ATOM 791 C CA . GLU A 1 104 ? -8.472 2.020 48.632 1.00 89.56 104 GLU A CA 1
ATOM 792 C C . GLU A 1 104 ? -9.387 1.722 47.425 1.00 89.56 104 GLU A C 1
ATOM 794 O O . GLU A 1 104 ? -9.103 0.834 46.611 1.00 89.56 104 GLU A O 1
ATOM 799 N N . ALA A 1 105 ? -10.498 2.450 47.282 1.00 81.25 105 ALA A N 1
ATOM 800 C CA . ALA A 1 105 ? -11.418 2.282 46.159 1.00 81.25 105 ALA A CA 1
ATOM 801 C C . ALA A 1 105 ? -10.827 2.817 44.840 1.00 81.25 105 ALA A C 1
ATOM 803 O O . ALA A 1 105 ? -11.004 2.189 43.790 1.00 81.25 105 ALA A O 1
ATOM 804 N N . GLU A 1 106 ? -10.080 3.924 44.884 1.00 84.00 106 GLU A N 1
ATOM 805 C CA . GLU A 1 106 ? -9.339 4.460 43.739 1.00 84.00 106 GLU A CA 1
ATOM 806 C C . GLU A 1 106 ? -8.227 3.509 43.280 1.00 84.00 106 GLU A C 1
ATOM 808 O O . GLU A 1 106 ? -8.114 3.244 42.079 1.00 84.00 106 GLU A O 1
ATOM 813 N N . GLU A 1 107 ? -7.461 2.929 44.210 1.00 91.94 107 GLU A N 1
ATOM 814 C CA . GLU A 1 107 ? -6.401 1.963 43.894 1.00 91.94 107 GLU A CA 1
ATOM 815 C C . GLU A 1 107 ? -6.973 0.697 43.236 1.00 91.94 107 GLU A C 1
ATOM 817 O O . GLU A 1 107 ? -6.488 0.245 42.192 1.00 91.94 107 GLU A O 1
ATOM 822 N N . LYS A 1 108 ? -8.075 0.159 43.777 1.00 85.06 108 LYS A N 1
ATOM 823 C CA . LYS A 1 108 ? -8.781 -0.988 43.179 1.00 85.06 108 LYS A CA 1
ATOM 824 C C . LYS A 1 108 ? -9.319 -0.663 41.788 1.00 85.06 108 LYS A C 1
ATOM 826 O O . LYS A 1 108 ? -9.233 -1.499 40.885 1.00 85.06 108 LYS A O 1
ATOM 831 N N . LEU A 1 109 ? -9.860 0.540 41.592 1.00 81.25 109 LEU A N 1
ATOM 832 C CA . LEU A 1 109 ? -10.370 0.986 40.297 1.00 81.25 109 LEU A CA 1
ATOM 833 C C . LEU A 1 109 ? -9.245 1.149 39.267 1.00 81.25 109 LEU A C 1
ATOM 835 O O . LEU A 1 109 ? -9.419 0.754 38.110 1.00 81.25 109 LEU A O 1
ATOM 839 N N . ALA A 1 110 ? -8.096 1.691 39.673 1.00 85.00 110 ALA A N 1
ATOM 840 C CA . ALA A 1 110 ? -6.909 1.775 38.829 1.00 85.00 110 ALA A CA 1
ATOM 841 C C . ALA A 1 110 ? -6.436 0.374 38.410 1.00 85.00 110 ALA A C 1
ATOM 843 O O . ALA A 1 110 ? -6.320 0.091 37.218 1.00 85.00 110 ALA A O 1
ATOM 844 N N . GLN A 1 111 ? -6.306 -0.551 39.366 1.00 89.00 111 GLN A N 1
ATOM 845 C CA . GLN A 1 111 ? -5.874 -1.922 39.096 1.00 89.00 111 GLN A CA 1
ATOM 846 C C . GLN A 1 111 ? -6.849 -2.691 38.182 1.00 89.00 111 GLN A C 1
ATOM 848 O O . GLN A 1 111 ? -6.425 -3.464 37.318 1.00 89.00 111 GLN A O 1
ATOM 853 N N . ALA A 1 112 ? -8.162 -2.484 38.334 1.00 77.31 112 ALA A N 1
ATOM 854 C CA . ALA A 1 112 ? -9.172 -3.090 37.466 1.00 77.31 112 ALA A CA 1
ATOM 855 C C . ALA A 1 112 ? -9.093 -2.559 36.023 1.00 77.31 112 ALA A C 1
ATOM 857 O O . ALA A 1 112 ? -9.199 -3.336 35.069 1.00 77.31 112 ALA A O 1
ATOM 858 N N . LYS A 1 113 ? -8.862 -1.249 35.853 1.00 80.56 113 LYS A N 1
ATOM 859 C CA . LYS A 1 113 ? -8.645 -0.633 34.535 1.00 80.56 113 LYS A CA 1
ATOM 860 C C . LYS A 1 113 ? -7.373 -1.149 33.868 1.00 80.56 113 LYS A C 1
ATOM 862 O O . LYS A 1 113 ? -7.417 -1.453 32.677 1.00 80.56 113 LYS A O 1
ATOM 867 N N . ASP A 1 114 ? -6.292 -1.307 34.625 1.00 85.19 114 ASP A N 1
ATOM 868 C CA . ASP A 1 114 ? -5.022 -1.816 34.103 1.00 85.19 114 ASP A CA 1
ATOM 869 C C . ASP A 1 114 ? -5.152 -3.258 33.606 1.00 85.19 114 ASP A C 1
ATOM 871 O O . ASP A 1 114 ? -4.756 -3.553 32.480 1.00 85.19 114 ASP A O 1
ATOM 875 N N . ARG A 1 115 ? -5.809 -4.141 34.371 1.00 78.31 115 ARG A N 1
ATOM 876 C CA . ARG A 1 115 ? -6.075 -5.527 33.938 1.00 78.31 115 ARG A CA 1
ATOM 877 C C . ARG A 1 115 ? -6.933 -5.590 32.677 1.00 78.31 115 ARG A C 1
ATOM 879 O O . ARG A 1 115 ? -6.665 -6.398 31.789 1.00 78.31 115 ARG A O 1
ATOM 886 N N . LEU A 1 116 ? -7.954 -4.736 32.578 1.00 75.00 116 LEU A N 1
ATOM 887 C CA . LEU A 1 116 ? -8.785 -4.642 31.377 1.00 75.00 116 LEU A CA 1
ATOM 888 C C . LEU A 1 116 ? -7.955 -4.176 30.172 1.00 75.00 116 LEU A C 1
ATOM 890 O O . LEU A 1 116 ? -8.062 -4.752 29.089 1.00 75.00 116 LEU A O 1
ATOM 894 N N . HIS A 1 117 ? -7.105 -3.167 30.363 1.00 76.00 117 HIS A N 1
ATOM 895 C CA . HIS A 1 117 ? -6.234 -2.649 29.315 1.00 76.00 117 HIS A CA 1
ATOM 896 C C . HIS A 1 117 ? -5.182 -3.682 28.881 1.00 76.00 117 HIS A C 1
ATOM 898 O O . HIS A 1 117 ? -4.925 -3.826 27.688 1.00 76.00 117 HIS A O 1
ATOM 904 N N . GLU A 1 118 ? -4.599 -4.432 29.814 1.00 79.06 118 GLU A N 1
ATOM 905 C CA . GLU A 1 118 ? -3.637 -5.502 29.537 1.00 79.06 118 GLU A CA 1
ATOM 906 C C . GLU A 1 118 ? -4.274 -6.638 28.724 1.00 79.06 118 GLU A C 1
ATOM 908 O O . GLU A 1 118 ? -3.704 -7.097 27.732 1.00 79.06 118 GLU A O 1
ATOM 913 N N . HIS A 1 119 ? -5.504 -7.029 29.068 1.00 72.06 119 HIS A N 1
ATOM 914 C CA . HIS A 1 119 ? -6.236 -8.060 28.332 1.00 72.06 119 HIS A CA 1
ATOM 915 C C . HIS A 1 119 ? -6.601 -7.608 26.907 1.00 72.06 119 HIS A C 1
ATOM 917 O O . HIS A 1 119 ? -6.435 -8.361 25.941 1.00 72.06 119 HIS A O 1
ATOM 923 N N . LEU A 1 120 ? -7.026 -6.348 26.753 1.00 66.62 120 LEU A N 1
ATOM 924 C CA . LEU A 1 120 ? -7.289 -5.729 25.447 1.00 66.62 120 LEU A CA 1
ATOM 925 C C . LEU A 1 120 ? -6.006 -5.495 24.631 1.00 66.62 120 LEU A C 1
ATOM 927 O O . LEU A 1 120 ? -6.045 -5.477 23.401 1.00 66.62 120 LEU A O 1
ATOM 931 N N . ALA A 1 121 ? -4.856 -5.354 25.292 1.00 68.56 121 ALA A N 1
ATOM 932 C CA . ALA A 1 121 ? -3.551 -5.233 24.654 1.00 68.56 121 ALA A CA 1
ATOM 933 C C . ALA A 1 121 ? -2.917 -6.587 24.299 1.00 68.56 121 ALA A C 1
ATOM 935 O O . ALA A 1 121 ? -1.784 -6.595 23.805 1.00 68.56 121 ALA A O 1
ATOM 936 N N . SER A 1 122 ? -3.617 -7.711 24.515 1.00 75.12 122 SER A N 1
ATOM 937 C CA . SER A 1 122 ? -3.040 -9.037 24.299 1.00 75.12 122 SER A CA 1
ATOM 938 C C . SER A 1 122 ? -2.433 -9.161 22.885 1.00 75.12 122 SER A C 1
ATOM 940 O O . SER A 1 122 ? -3.101 -8.881 21.879 1.00 75.12 122 SER A O 1
ATOM 942 N N . PRO A 1 123 ? -1.155 -9.575 22.770 1.00 75.75 123 PRO A N 1
ATOM 943 C CA . PRO A 1 123 ? -0.459 -9.671 21.486 1.00 75.75 123 PRO A CA 1
ATOM 944 C C . PRO A 1 123 ? -1.196 -10.532 20.453 1.00 75.75 123 PRO A C 1
ATOM 946 O O . PRO A 1 123 ? -1.151 -10.223 19.262 1.00 75.75 123 PRO A O 1
ATOM 949 N N . SER A 1 124 ? -1.920 -11.564 20.907 1.00 74.25 124 SER A N 1
ATOM 950 C CA . SER A 1 124 ? -2.740 -12.436 20.055 1.00 74.25 124 SER A CA 1
ATOM 951 C C . SER A 1 124 ? -3.872 -11.703 19.345 1.00 74.25 124 SER A C 1
ATOM 953 O O . SER A 1 124 ? -4.119 -11.975 18.174 1.00 74.25 124 SER A O 1
ATOM 955 N N . TYR A 1 125 ? -4.562 -10.768 20.007 1.00 72.31 125 TYR A N 1
ATOM 956 C CA . TYR A 1 125 ? -5.653 -10.039 19.358 1.00 72.31 125 TYR A CA 1
ATOM 957 C C . TYR A 1 125 ? -5.113 -9.112 18.262 1.00 72.31 125 TYR A C 1
ATOM 959 O O . TYR A 1 125 ? -5.631 -9.089 17.145 1.00 72.31 125 TYR A O 1
ATOM 967 N N . ARG A 1 126 ? -4.013 -8.400 18.544 1.00 77.88 126 ARG A N 1
ATOM 968 C CA . ARG A 1 126 ? -3.367 -7.515 17.561 1.00 77.88 126 ARG A CA 1
ATOM 969 C C . ARG A 1 126 ? -2.796 -8.286 16.371 1.00 77.88 126 ARG A C 1
ATOM 971 O O . ARG A 1 126 ? -2.943 -7.832 15.237 1.00 77.88 126 ARG A O 1
ATOM 978 N N . SER A 1 127 ? -2.160 -9.435 16.606 1.00 78.62 127 SER A N 1
ATOM 979 C CA . SER A 1 127 ? -1.623 -10.268 15.525 1.00 78.62 127 SER A CA 1
ATOM 980 C C . SER A 1 127 ? -2.741 -10.861 14.670 1.00 78.62 127 SER A C 1
ATOM 982 O O . SER A 1 127 ? -2.677 -10.764 13.449 1.00 78.62 127 SER A O 1
ATOM 984 N N . TRP A 1 128 ? -3.810 -11.364 15.289 1.00 82.12 128 TRP A N 1
ATOM 985 C CA . TRP A 1 128 ? -4.980 -11.887 14.586 1.00 82.12 128 TRP A CA 1
ATOM 986 C C . TRP A 1 128 ? -5.687 -10.811 13.754 1.00 82.12 128 TRP A C 1
ATOM 988 O O . TRP A 1 128 ? -5.967 -11.037 12.576 1.00 82.12 128 TRP A O 1
ATOM 998 N N . LYS A 1 129 ? -5.905 -9.613 14.321 1.00 80.81 129 LYS A N 1
ATOM 999 C CA . LYS A 1 129 ? -6.448 -8.452 13.593 1.00 80.81 129 LYS A CA 1
ATOM 1000 C C . LYS A 1 129 ? -5.601 -8.149 12.361 1.00 80.81 129 LYS A C 1
ATOM 1002 O O . LYS A 1 129 ? -6.147 -8.008 11.273 1.00 80.81 129 LYS A O 1
ATOM 1007 N N . ARG A 1 130 ? -4.273 -8.118 12.521 1.00 84.81 130 ARG A N 1
ATOM 1008 C CA . ARG A 1 130 ? -3.330 -7.882 11.421 1.00 84.81 130 ARG A CA 1
ATOM 1009 C C . ARG A 1 130 ? -3.386 -8.977 10.353 1.00 84.81 130 ARG A C 1
ATOM 1011 O O . ARG A 1 130 ? -3.292 -8.676 9.169 1.00 84.81 130 ARG A O 1
ATOM 1018 N N . THR A 1 131 ? -3.534 -10.241 10.742 1.00 86.44 131 THR A N 1
ATOM 1019 C CA . THR A 1 131 ? -3.640 -11.352 9.787 1.00 86.44 131 THR A CA 1
ATOM 1020 C C . THR A 1 131 ? -4.937 -11.282 8.991 1.00 86.44 131 THR A C 1
ATOM 1022 O O . THR A 1 131 ? -4.901 -11.425 7.770 1.00 86.44 131 THR A O 1
ATOM 1025 N N . ILE A 1 132 ? -6.076 -11.029 9.645 1.00 84.44 132 ILE A N 1
ATOM 1026 C CA . ILE A 1 132 ? -7.354 -10.909 8.932 1.00 84.44 132 ILE A CA 1
ATOM 1027 C C . ILE A 1 132 ? -7.374 -9.645 8.074 1.00 84.44 132 ILE A C 1
ATOM 1029 O O . ILE A 1 132 ? -7.871 -9.704 6.953 1.00 84.44 132 ILE A O 1
ATOM 1033 N N . SER A 1 133 ? -6.813 -8.526 8.539 1.00 84.75 133 SER A N 1
ATOM 1034 C CA . SER A 1 133 ? -6.731 -7.311 7.724 1.00 84.75 133 SER A CA 1
ATOM 1035 C C . SER A 1 133 ? -5.880 -7.524 6.482 1.00 84.75 133 SER A C 1
ATOM 1037 O O . SER A 1 133 ? -6.322 -7.188 5.388 1.00 84.75 133 SER A O 1
ATOM 1039 N N . LEU A 1 134 ? -4.726 -8.179 6.618 1.00 86.75 134 LEU A N 1
ATOM 1040 C CA . LEU A 1 134 ? -3.887 -8.536 5.480 1.00 86.75 134 LEU A CA 1
ATOM 1041 C C . LEU A 1 134 ? -4.625 -9.462 4.502 1.00 86.75 134 LEU A C 1
ATOM 1043 O O . LEU A 1 134 ? -4.638 -9.206 3.302 1.00 86.75 134 LEU A O 1
ATOM 1047 N N . LEU A 1 135 ? -5.275 -10.517 5.001 1.00 88.25 135 LEU A N 1
ATOM 1048 C CA . LEU A 1 135 ? -6.012 -11.453 4.150 1.00 88.25 135 LEU A CA 1
ATOM 1049 C C . LEU A 1 135 ? -7.198 -10.774 3.450 1.00 88.25 135 LEU A C 1
ATOM 1051 O O . LEU A 1 135 ? -7.422 -10.984 2.260 1.00 88.25 135 LEU A O 1
ATOM 1055 N N . GLY A 1 136 ? -7.938 -9.936 4.176 1.00 86.31 136 GLY A N 1
ATOM 1056 C CA . GLY A 1 136 ? -9.055 -9.161 3.646 1.00 86.31 136 GLY A CA 1
ATOM 1057 C C . GLY A 1 136 ? -8.610 -8.168 2.575 1.00 86.31 136 GLY A C 1
ATOM 1058 O O . GLY A 1 136 ? -9.260 -8.068 1.538 1.00 86.31 136 GLY A O 1
ATOM 1059 N N . ALA A 1 137 ? -7.474 -7.499 2.781 1.00 90.31 137 ALA A N 1
ATOM 1060 C CA . ALA A 1 137 ? -6.872 -6.607 1.797 1.00 90.31 137 ALA A CA 1
ATOM 1061 C C . ALA A 1 137 ? -6.456 -7.362 0.527 1.00 90.31 137 ALA A C 1
ATOM 1063 O O . ALA A 1 137 ? -6.768 -6.906 -0.569 1.00 90.31 137 ALA A O 1
ATOM 1064 N N . ILE A 1 138 ? -5.854 -8.552 0.657 1.00 91.62 138 ILE A N 1
ATOM 1065 C CA . ILE A 1 138 ? -5.515 -9.421 -0.481 1.00 91.62 138 ILE A CA 1
ATOM 1066 C C . ILE A 1 138 ? -6.769 -9.788 -1.279 1.00 91.62 138 ILE A C 1
ATOM 1068 O O . ILE A 1 138 ? -6.808 -9.578 -2.489 1.00 91.62 138 ILE A O 1
ATOM 1072 N N . VAL A 1 139 ? -7.818 -10.283 -0.616 1.00 90.94 139 VAL A N 1
ATOM 1073 C CA . VAL A 1 139 ? -9.079 -10.643 -1.286 1.00 90.94 139 VAL A CA 1
ATOM 1074 C C . VAL A 1 139 ? -9.703 -9.431 -1.981 1.00 90.94 139 VAL A C 1
ATOM 1076 O O . VAL A 1 139 ? -10.140 -9.542 -3.127 1.00 90.94 139 VAL A O 1
ATOM 1079 N N . LEU A 1 140 ? -9.712 -8.270 -1.321 1.00 89.62 140 LEU A N 1
ATOM 1080 C CA . LEU A 1 140 ? -10.261 -7.037 -1.878 1.00 89.62 140 LEU A CA 1
ATOM 1081 C C . LEU A 1 140 ? -9.442 -6.533 -3.076 1.00 89.62 140 LEU A C 1
ATOM 1083 O O . LEU A 1 140 ? -10.024 -6.145 -4.085 1.00 89.62 140 LEU A O 1
ATOM 1087 N N . GLY A 1 141 ? -8.111 -6.587 -2.996 1.00 92.50 141 GLY A N 1
ATOM 1088 C CA . GLY A 1 141 ? -7.202 -6.236 -4.086 1.00 92.50 141 GLY A CA 1
ATOM 1089 C C . GLY A 1 141 ? -7.385 -7.137 -5.307 1.00 92.50 141 GLY A C 1
ATOM 1090 O O . GLY A 1 141 ? -7.507 -6.630 -6.422 1.00 92.50 141 GLY A O 1
ATOM 1091 N N . LEU A 1 142 ? -7.504 -8.457 -5.107 1.00 93.44 142 LEU A N 1
ATOM 1092 C CA . LEU A 1 142 ? -7.843 -9.401 -6.179 1.00 93.44 142 LEU A CA 1
ATOM 1093 C C . LEU A 1 142 ? -9.199 -9.063 -6.802 1.00 93.44 142 LEU A C 1
ATOM 1095 O O . LEU A 1 142 ? -9.294 -8.923 -8.020 1.00 93.44 142 LEU A O 1
ATOM 1099 N N . PHE A 1 143 ? -10.240 -8.894 -5.985 1.00 92.62 143 PHE A N 1
ATOM 1100 C CA . PHE A 1 143 ? -11.574 -8.546 -6.473 1.00 92.62 143 PHE A CA 1
ATOM 1101 C C . PHE A 1 143 ? -11.561 -7.260 -7.309 1.00 92.62 143 PHE A C 1
ATOM 1103 O O . PHE A 1 143 ? -12.172 -7.212 -8.379 1.00 92.62 143 PHE A O 1
ATOM 1110 N N . LEU A 1 144 ? -10.835 -6.237 -6.853 1.00 90.00 144 LEU A N 1
ATOM 1111 C CA . LEU A 1 144 ? -10.721 -4.956 -7.540 1.00 90.00 144 LEU A CA 1
ATOM 1112 C C . LEU A 1 144 ? -9.979 -5.107 -8.871 1.00 90.00 144 LEU A C 1
ATOM 1114 O O . LEU A 1 144 ? -10.475 -4.617 -9.885 1.00 90.00 144 LEU A O 1
ATOM 1118 N N . ALA A 1 145 ? -8.867 -5.847 -8.900 1.00 93.25 145 ALA A N 1
ATOM 1119 C CA . ALA A 1 145 ? -8.113 -6.110 -10.124 1.00 93.25 145 ALA A CA 1
ATOM 1120 C C . ALA A 1 145 ? -8.932 -6.883 -11.169 1.00 93.25 145 ALA A C 1
ATOM 1122 O O . ALA A 1 145 ? -8.929 -6.508 -12.338 1.00 93.25 145 ALA A O 1
ATOM 1123 N N . PHE A 1 146 ? -9.700 -7.899 -10.762 1.00 93.62 146 PHE A N 1
ATOM 1124 C CA . PHE A 1 146 ? -10.587 -8.626 -11.678 1.00 93.62 146 PHE A CA 1
ATOM 1125 C C . PHE A 1 146 ? -11.767 -7.775 -12.161 1.00 93.62 146 PHE A C 1
ATOM 1127 O O . PHE A 1 146 ? -12.099 -7.810 -13.344 1.00 93.62 146 PHE A O 1
ATOM 1134 N N . SER A 1 147 ? -12.383 -6.989 -11.273 1.00 89.25 147 SER A N 1
ATOM 1135 C CA . SER A 1 147 ? -13.552 -6.160 -11.612 1.00 89.25 147 SER A CA 1
ATOM 1136 C C . SER A 1 147 ? -13.208 -5.028 -12.579 1.00 89.25 147 SER A C 1
ATOM 1138 O O . SER A 1 147 ? -14.008 -4.684 -13.443 1.00 89.25 147 SER A O 1
ATOM 1140 N N . THR A 1 148 ? -12.012 -4.457 -12.437 1.00 90.31 148 THR A N 1
ATOM 1141 C CA . THR A 1 148 ? -11.504 -3.363 -13.283 1.00 90.31 148 THR A CA 1
ATOM 1142 C C . THR A 1 148 ? -10.616 -3.853 -14.425 1.00 90.31 148 THR A C 1
ATOM 1144 O O . THR A 1 148 ? -10.148 -3.048 -15.222 1.00 90.31 148 THR A O 1
ATOM 1147 N N . GLN A 1 149 ? -10.368 -5.166 -14.500 1.00 93.81 149 GLN A N 1
ATOM 1148 C CA . GLN A 1 149 ? -9.434 -5.787 -15.441 1.00 93.81 149 GLN A CA 1
ATOM 1149 C C . GLN A 1 149 ? -8.036 -5.136 -15.420 1.00 93.81 149 GLN A C 1
ATOM 1151 O O . GLN A 1 149 ? -7.362 -5.074 -16.448 1.00 93.81 149 GLN A O 1
ATOM 1156 N N . LEU A 1 150 ? -7.593 -4.654 -14.251 1.00 90.81 150 LEU A N 1
ATOM 1157 C CA . LEU A 1 150 ? -6.274 -4.047 -14.079 1.00 90.81 150 LEU A CA 1
ATOM 1158 C C . LEU A 1 150 ? -5.171 -5.070 -14.355 1.00 90.81 150 LEU A C 1
ATOM 1160 O O . LEU A 1 150 ? -5.170 -6.180 -13.821 1.00 90.81 150 LEU A O 1
ATOM 1164 N N . ARG A 1 151 ? -4.214 -4.652 -15.178 1.00 94.00 151 ARG A N 1
ATOM 1165 C CA . ARG A 1 151 ? -3.109 -5.460 -15.687 1.00 94.00 151 ARG A CA 1
ATOM 1166 C C . ARG A 1 151 ? -1.829 -4.636 -15.611 1.00 94.00 151 ARG A C 1
ATOM 1168 O O . ARG A 1 151 ? -1.579 -3.782 -16.459 1.00 94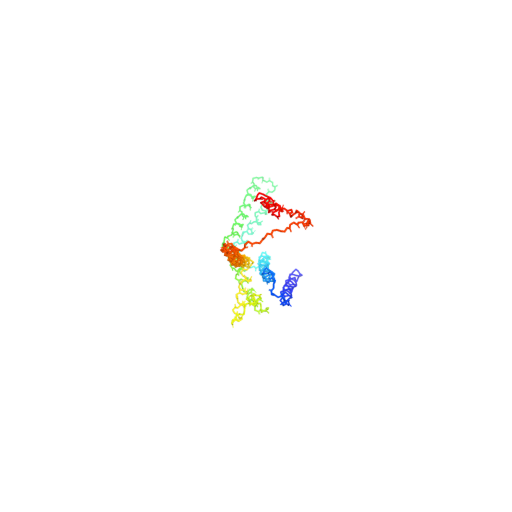.00 151 ARG A O 1
ATOM 1175 N N . MET A 1 152 ? -1.068 -4.818 -14.539 1.00 91.81 152 MET A N 1
ATOM 1176 C CA . MET A 1 152 ? 0.150 -4.060 -14.263 1.00 91.81 152 MET A CA 1
ATOM 1177 C C . MET A 1 152 ? 1.212 -4.279 -15.342 1.00 91.81 152 MET A C 1
ATOM 1179 O O . MET A 1 152 ? 1.860 -3.317 -15.745 1.00 91.81 152 MET A O 1
ATOM 1183 N N . PHE A 1 153 ? 1.397 -5.507 -15.834 1.00 92.00 153 PHE A N 1
ATOM 1184 C CA . PHE A 1 153 ? 2.378 -5.757 -16.896 1.00 92.00 153 PHE A CA 1
ATOM 1185 C C . PHE A 1 153 ? 1.954 -5.105 -18.208 1.00 92.00 153 PHE A C 1
ATOM 1187 O O . PHE A 1 153 ? 2.792 -4.498 -18.875 1.00 92.00 153 PHE A O 1
ATOM 1194 N N . GLN A 1 154 ? 0.656 -5.117 -18.520 1.00 91.06 154 GLN A N 1
ATOM 1195 C CA . GLN A 1 154 ? 0.133 -4.370 -19.663 1.00 91.06 154 GLN A CA 1
ATOM 1196 C C . GLN A 1 154 ? 0.411 -2.859 -19.544 1.00 91.06 154 GLN A C 1
ATOM 1198 O O . GLN A 1 154 ? 0.820 -2.248 -20.527 1.00 91.06 154 GLN A O 1
ATOM 1203 N N . LEU A 1 155 ? 0.270 -2.264 -18.351 1.00 86.25 155 LEU A N 1
ATOM 1204 C CA . LEU A 1 155 ? 0.626 -0.852 -18.110 1.00 86.25 155 LEU A CA 1
ATOM 1205 C C . LEU A 1 155 ? 2.125 -0.566 -18.303 1.00 86.25 155 LEU A C 1
ATOM 1207 O O . LEU A 1 155 ? 2.502 0.553 -18.637 1.00 86.25 155 LEU A O 1
ATOM 1211 N N . LEU A 1 156 ? 2.980 -1.572 -18.114 1.00 85.69 156 LEU A N 1
ATOM 1212 C CA . LEU A 1 156 ? 4.420 -1.494 -18.378 1.00 85.69 156 LEU A CA 1
ATOM 1213 C C . LEU A 1 156 ? 4.779 -1.793 -19.847 1.00 85.69 156 LEU A C 1
ATOM 1215 O O . LEU A 1 156 ? 5.961 -1.843 -20.181 1.00 85.69 156 LEU A O 1
ATOM 1219 N N . GLY A 1 157 ? 3.790 -2.015 -20.720 1.00 86.94 157 GLY A N 1
ATOM 1220 C CA . GLY A 1 157 ? 4.000 -2.401 -22.119 1.00 86.94 157 GLY A CA 1
ATOM 1221 C C . GLY A 1 157 ? 4.474 -3.847 -22.305 1.00 86.94 157 GLY A C 1
ATOM 1222 O O . GLY A 1 157 ? 4.955 -4.204 -23.378 1.00 86.94 157 GLY A O 1
ATOM 1223 N N . ILE A 1 158 ? 4.367 -4.683 -21.268 1.00 90.56 158 ILE A N 1
ATOM 1224 C CA . ILE A 1 158 ? 4.749 -6.096 -21.302 1.00 90.56 158 ILE A CA 1
ATOM 1225 C C . ILE A 1 158 ? 3.488 -6.926 -21.553 1.00 90.56 158 ILE A C 1
ATOM 1227 O O . ILE A 1 158 ? 2.674 -7.149 -20.655 1.00 90.56 158 ILE A O 1
ATOM 1231 N N . GLU A 1 159 ? 3.330 -7.415 -22.780 1.00 92.62 159 GLU A N 1
ATOM 1232 C CA . GLU A 1 159 ? 2.238 -8.323 -23.128 1.00 92.62 159 GLU A CA 1
ATOM 1233 C C . GLU A 1 159 ? 2.520 -9.732 -22.589 1.00 92.62 159 GLU A C 1
ATOM 1235 O O . GLU A 1 159 ? 3.397 -10.455 -23.064 1.00 92.62 159 GLU A O 1
ATOM 1240 N N . MET A 1 160 ? 1.770 -10.135 -21.566 1.00 92.06 160 MET A N 1
ATOM 1241 C CA . MET A 1 160 ? 1.834 -11.488 -21.018 1.00 92.06 160 MET A CA 1
ATOM 1242 C C . MET A 1 160 ? 0.947 -12.441 -21.819 1.00 92.06 160 MET A C 1
ATOM 1244 O O . MET A 1 160 ? -0.208 -12.135 -22.111 1.00 92.06 160 MET A O 1
ATOM 1248 N N . ALA A 1 161 ? 1.446 -13.655 -22.076 1.00 93.31 161 ALA A N 1
ATOM 1249 C CA . ALA A 1 161 ? 0.688 -14.694 -22.779 1.00 93.31 161 ALA A CA 1
ATOM 1250 C C . ALA A 1 161 ? -0.634 -15.056 -22.074 1.00 93.31 161 ALA A C 1
ATOM 1252 O O . ALA A 1 161 ? -1.597 -15.456 -22.728 1.00 93.31 161 ALA A O 1
ATOM 1253 N N . TRP A 1 162 ? -0.693 -14.917 -20.743 1.00 96.88 162 TRP A N 1
ATOM 1254 C CA . TRP A 1 162 ? -1.848 -15.278 -19.921 1.00 96.88 162 TRP A CA 1
ATOM 1255 C C . TRP A 1 162 ? -2.350 -14.079 -19.102 1.00 96.88 162 TRP A C 1
ATOM 1257 O O . TRP A 1 162 ? -1.861 -13.836 -17.995 1.00 96.88 162 TRP A O 1
ATOM 1267 N N . PRO A 1 163 ? -3.368 -13.347 -19.593 1.00 94.56 163 PRO A N 1
ATOM 1268 C CA . PRO A 1 163 ? -3.812 -12.101 -18.967 1.00 94.56 163 PRO A CA 1
ATOM 1269 C C . PRO A 1 163 ? -4.370 -12.244 -17.544 1.00 94.56 163 PRO A C 1
ATOM 1271 O O . PRO A 1 163 ? -4.333 -11.297 -16.763 1.00 94.56 163 PRO A O 1
ATOM 1274 N N . TRP A 1 164 ? -4.886 -13.423 -17.187 1.00 96.38 164 TRP A N 1
ATOM 1275 C CA . TRP A 1 164 ? -5.401 -13.697 -15.843 1.00 96.38 164 TRP A CA 1
ATOM 1276 C C . TRP A 1 164 ? -4.289 -13.737 -14.782 1.00 96.38 164 TRP A C 1
ATOM 1278 O O . TRP A 1 164 ? -4.547 -13.402 -13.628 1.00 96.38 164 TRP A O 1
ATOM 1288 N N . ILE A 1 165 ? -3.053 -14.097 -15.162 1.00 96.12 165 ILE A N 1
ATOM 1289 C CA . ILE A 1 165 ? -1.902 -14.055 -14.247 1.00 96.12 165 ILE A CA 1
ATOM 1290 C C . ILE A 1 165 ? -1.533 -12.612 -13.934 1.00 96.12 165 ILE A C 1
ATOM 1292 O O . ILE A 1 165 ? -1.292 -12.296 -12.774 1.00 96.12 165 ILE A O 1
ATOM 1296 N N . ASP A 1 166 ? -1.523 -11.736 -14.941 1.00 95.69 166 ASP A N 1
ATOM 1297 C CA . ASP A 1 166 ? -1.256 -10.313 -14.729 1.00 95.69 166 ASP A CA 1
ATOM 1298 C C . ASP A 1 166 ? -2.275 -9.711 -13.748 1.00 95.69 166 ASP A C 1
ATOM 1300 O O . ASP A 1 166 ? -1.887 -9.106 -12.751 1.00 95.69 166 ASP A O 1
ATOM 1304 N N . MET A 1 167 ? -3.572 -9.991 -13.931 1.00 95.88 167 MET A N 1
ATOM 1305 C CA . MET A 1 167 ? -4.612 -9.552 -12.988 1.00 95.88 167 MET A CA 1
ATOM 1306 C C . MET A 1 167 ? -4.404 -10.101 -11.569 1.00 95.88 167 MET A C 1
ATOM 1308 O O . MET A 1 167 ? -4.581 -9.364 -10.601 1.00 95.88 167 MET A O 1
ATOM 1312 N N . LEU A 1 168 ? -4.011 -11.373 -11.418 1.00 96.19 168 LEU A N 1
ATOM 1313 C CA . LEU A 1 168 ? -3.727 -11.962 -10.103 1.00 96.19 168 LEU A CA 1
ATOM 1314 C C . LEU A 1 168 ? -2.538 -11.297 -9.417 1.00 96.19 168 LEU A C 1
ATOM 1316 O O . LEU A 1 168 ? -2.631 -10.956 -8.240 1.00 96.19 168 LEU A O 1
ATOM 1320 N N . VAL A 1 169 ? -1.432 -11.114 -10.140 1.00 94.88 169 VAL A N 1
ATOM 1321 C CA . VAL A 1 169 ? -0.229 -10.458 -9.616 1.00 94.88 169 VAL A CA 1
ATOM 1322 C C . VAL A 1 169 ? -0.551 -9.015 -9.243 1.00 94.88 169 VAL A C 1
ATOM 1324 O O . VAL A 1 169 ? -0.223 -8.580 -8.144 1.00 94.88 169 VAL A O 1
ATOM 1327 N N . THR A 1 170 ? -1.270 -8.307 -10.112 1.00 94.44 170 THR A N 1
ATOM 1328 C CA . THR A 1 170 ? -1.732 -6.935 -9.882 1.00 94.44 170 THR A CA 1
ATOM 1329 C C . THR A 1 170 ? -2.606 -6.848 -8.633 1.00 94.44 170 THR A C 1
ATOM 1331 O O . THR A 1 170 ? -2.349 -6.031 -7.752 1.00 94.44 170 THR A O 1
ATOM 1334 N N . GLY A 1 171 ? -3.605 -7.722 -8.508 1.00 95.12 171 GLY A N 1
ATOM 1335 C CA . GLY A 1 171 ? -4.501 -7.762 -7.356 1.00 95.12 171 GLY A CA 1
ATOM 1336 C C . GLY A 1 171 ? -3.801 -8.137 -6.054 1.00 95.12 171 GLY A C 1
ATOM 1337 O O . GLY A 1 171 ? -4.098 -7.549 -5.015 1.00 95.12 171 GLY A O 1
ATOM 1338 N N . LEU A 1 172 ? -2.839 -9.064 -6.103 1.00 94.75 172 LEU A N 1
ATOM 1339 C CA . LEU A 1 172 ? -2.014 -9.422 -4.951 1.00 94.75 172 LEU A CA 1
ATOM 1340 C C . LEU A 1 172 ? -1.155 -8.234 -4.510 1.00 94.75 172 LEU A C 1
ATOM 1342 O O . LEU A 1 172 ? -1.149 -7.906 -3.329 1.00 94.75 172 LEU A O 1
ATOM 1346 N N . ILE A 1 173 ? -0.490 -7.559 -5.451 1.00 93.56 173 ILE A N 1
ATOM 1347 C CA . ILE A 1 173 ? 0.328 -6.372 -5.177 1.00 93.56 173 ILE A CA 1
ATOM 1348 C C . ILE A 1 173 ? -0.525 -5.270 -4.535 1.00 93.56 173 ILE A C 1
ATOM 1350 O O . ILE A 1 173 ? -0.168 -4.786 -3.462 1.00 93.56 173 ILE A O 1
ATOM 1354 N N . ILE A 1 174 ? -1.684 -4.941 -5.122 1.00 93.19 174 ILE A N 1
ATOM 1355 C CA . ILE A 1 174 ? -2.641 -3.972 -4.557 1.00 93.19 174 ILE A CA 1
ATOM 1356 C C . ILE A 1 174 ? -3.071 -4.396 -3.147 1.00 93.19 174 ILE A C 1
ATOM 1358 O O . ILE A 1 174 ? -3.086 -3.585 -2.223 1.00 93.19 174 ILE A O 1
ATOM 1362 N N . GLY A 1 175 ? -3.423 -5.669 -2.974 1.00 91.38 175 GLY A N 1
ATOM 1363 C CA . GLY A 1 175 ? -3.978 -6.188 -1.731 1.00 91.38 175 GLY A CA 1
ATOM 1364 C C . GLY A 1 175 ? -2.964 -6.362 -0.599 1.00 91.38 175 GLY A C 1
ATOM 1365 O O . GLY A 1 175 ? -3.341 -6.345 0.567 1.00 91.38 175 GLY A O 1
ATOM 1366 N N . THR A 1 176 ? -1.671 -6.472 -0.905 1.00 92.19 176 THR A N 1
ATOM 1367 C CA . THR A 1 176 ? -0.604 -6.453 0.112 1.00 92.19 176 THR A CA 1
ATOM 1368 C C . THR A 1 176 ? -0.303 -5.053 0.664 1.00 92.19 176 THR A C 1
ATOM 1370 O O . THR A 1 176 ? 0.458 -4.932 1.626 1.00 92.19 176 THR A O 1
ATOM 1373 N N . GLY A 1 177 ? -0.925 -4.011 0.102 1.00 87.25 177 GLY A N 1
ATOM 1374 C CA . GLY A 1 177 ? -0.819 -2.625 0.553 1.00 87.25 177 GLY A CA 1
ATOM 1375 C C . GLY A 1 177 ? 0.237 -1.808 -0.192 1.00 87.25 177 GLY A C 1
ATOM 1376 O O . GLY A 1 177 ? 0.826 -2.237 -1.184 1.00 87.25 177 GLY A O 1
ATOM 1377 N N . SER A 1 178 ? 0.471 -0.588 0.288 1.00 85.31 178 SER A N 1
ATOM 1378 C CA . SER A 1 178 ? 1.353 0.388 -0.368 1.00 85.31 178 SER A CA 1
ATOM 1379 C C . SER A 1 178 ? 2.852 0.058 -0.265 1.00 85.31 178 SER A C 1
ATOM 1381 O O . SER A 1 178 ? 3.635 0.449 -1.135 1.00 85.31 178 SER A O 1
ATOM 1383 N N . ALA A 1 179 ? 3.269 -0.696 0.759 1.00 81.88 179 ALA A N 1
ATOM 1384 C CA . ALA A 1 179 ? 4.683 -0.975 1.018 1.00 81.88 179 ALA A CA 1
ATOM 1385 C C . ALA A 1 179 ? 5.366 -1.811 -0.090 1.00 81.88 179 ALA A C 1
ATOM 1387 O O . ALA A 1 179 ? 6.407 -1.371 -0.587 1.00 81.88 179 ALA A O 1
ATOM 1388 N N . PRO A 1 180 ? 4.806 -2.947 -0.559 1.00 83.94 180 PRO A N 1
ATOM 1389 C CA . PRO A 1 180 ? 5.399 -3.696 -1.670 1.00 83.94 180 PRO A CA 1
ATOM 1390 C C . PRO A 1 180 ? 5.467 -2.890 -2.969 1.00 83.94 180 PRO A C 1
ATOM 1392 O O . PRO A 1 180 ? 6.453 -2.984 -3.698 1.00 83.94 180 PRO A O 1
ATOM 1395 N N . VAL A 1 181 ? 4.462 -2.048 -3.231 1.00 83.06 181 VAL A N 1
ATOM 1396 C CA . VAL A 1 181 ? 4.437 -1.165 -4.406 1.00 83.06 181 VAL A CA 1
ATOM 1397 C C . VAL A 1 181 ? 5.571 -0.139 -4.346 1.00 83.06 181 VAL A C 1
ATOM 1399 O O . VAL A 1 181 ? 6.249 0.084 -5.347 1.00 83.06 181 VAL A O 1
ATOM 1402 N N . HIS A 1 182 ? 5.833 0.443 -3.173 1.00 81.81 182 HIS A N 1
ATOM 1403 C CA . HIS A 1 182 ? 6.941 1.381 -2.990 1.00 81.81 182 HIS A CA 1
ATOM 1404 C C . HIS A 1 182 ? 8.304 0.717 -3.232 1.00 81.81 182 HIS A C 1
ATOM 1406 O O . HIS A 1 182 ? 9.156 1.283 -3.919 1.00 81.81 182 HIS A O 1
ATOM 1412 N N . SER A 1 183 ? 8.495 -0.514 -2.744 1.00 86.00 183 SER A N 1
ATOM 1413 C CA . SER A 1 183 ? 9.696 -1.300 -3.050 1.00 86.00 183 SER A CA 1
ATOM 1414 C C . SER A 1 183 ? 9.828 -1.593 -4.546 1.00 86.00 183 SER A C 1
ATOM 1416 O O . SER A 1 183 ? 10.930 -1.508 -5.084 1.00 86.00 183 SER A O 1
ATOM 1418 N N . LEU A 1 184 ? 8.717 -1.880 -5.234 1.00 82.50 184 LEU A N 1
ATOM 1419 C CA . LEU A 1 184 ? 8.702 -2.103 -6.681 1.00 82.50 184 LEU A CA 1
ATOM 1420 C C . LEU A 1 184 ? 9.167 -0.860 -7.450 1.00 82.50 184 LEU A C 1
ATOM 1422 O O . LEU A 1 184 ? 10.017 -0.964 -8.333 1.00 82.50 184 LEU A O 1
ATOM 1426 N N . ILE A 1 185 ? 8.646 0.315 -7.079 1.00 82.88 185 ILE A N 1
ATOM 1427 C CA . ILE A 1 185 ? 9.040 1.602 -7.667 1.00 82.88 185 ILE A CA 1
ATOM 1428 C C . ILE A 1 185 ? 10.536 1.841 -7.456 1.00 82.88 185 ILE A C 1
ATOM 1430 O O . ILE A 1 185 ? 11.231 2.173 -8.413 1.00 82.88 185 ILE A O 1
ATOM 1434 N N . GLY A 1 186 ? 11.050 1.603 -6.245 1.00 83.38 186 GLY A N 1
ATOM 1435 C CA . GLY A 1 186 ? 12.477 1.745 -5.952 1.00 83.38 186 GLY A CA 1
ATOM 1436 C C . GLY A 1 186 ? 13.357 0.815 -6.796 1.00 83.38 186 GLY A C 1
ATOM 1437 O O . GLY A 1 186 ? 14.371 1.248 -7.340 1.00 83.38 186 GLY A O 1
ATOM 1438 N N . ILE A 1 187 ? 12.957 -0.449 -6.977 1.00 87.12 187 ILE A N 1
ATOM 1439 C CA . ILE A 1 187 ? 13.688 -1.407 -7.826 1.00 87.12 187 ILE A CA 1
ATOM 1440 C C . ILE A 1 187 ? 13.680 -0.960 -9.295 1.00 87.12 187 ILE A C 1
ATOM 1442 O O . ILE A 1 187 ? 14.715 -1.022 -9.963 1.00 87.12 187 ILE A O 1
ATOM 1446 N N . LEU A 1 188 ? 12.541 -0.482 -9.800 1.00 83.75 188 LEU A N 1
ATOM 1447 C CA . LEU A 1 188 ? 12.410 0.015 -11.173 1.00 83.75 188 LEU A CA 1
ATOM 1448 C C . LEU A 1 188 ? 13.243 1.279 -11.410 1.00 83.75 188 LEU A C 1
ATOM 1450 O O . LEU A 1 188 ? 13.908 1.380 -12.441 1.00 83.75 188 LEU A O 1
ATOM 1454 N N . GLN A 1 189 ? 13.258 2.205 -10.451 1.00 83.94 189 GLN A N 1
ATOM 1455 C CA . GLN A 1 189 ? 14.091 3.409 -10.501 1.00 83.94 189 GLN A CA 1
ATOM 1456 C C . GLN A 1 189 ? 15.580 3.052 -10.510 1.00 83.94 189 GLN A C 1
ATOM 1458 O O . GLN A 1 189 ? 16.289 3.441 -11.435 1.00 83.94 189 GLN A O 1
ATOM 1463 N N . ASN A 1 190 ? 16.025 2.202 -9.582 1.00 85.44 190 ASN A N 1
ATOM 1464 C CA . ASN A 1 190 ? 17.414 1.740 -9.534 1.00 85.44 190 ASN A CA 1
ATOM 1465 C C . ASN A 1 190 ? 17.830 1.013 -10.825 1.00 85.44 190 ASN A C 1
ATOM 1467 O O . ASN A 1 1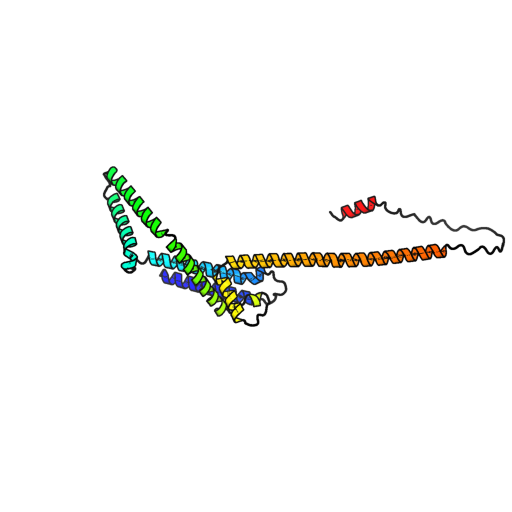90 ? 18.949 1.182 -11.304 1.00 85.44 190 ASN A O 1
ATOM 1471 N N . THR A 1 191 ? 16.930 0.221 -11.418 1.00 82.69 191 THR A N 1
ATOM 1472 C CA . THR A 1 191 ? 17.195 -0.471 -12.690 1.00 82.69 191 THR A CA 1
ATOM 1473 C C . THR A 1 191 ? 17.310 0.521 -13.846 1.00 82.69 191 THR A C 1
ATOM 1475 O O . THR A 1 191 ? 18.209 0.392 -14.675 1.00 82.69 191 THR A O 1
ATOM 1478 N N . ARG A 1 192 ? 16.437 1.535 -13.902 1.00 83.50 192 ARG A N 1
ATOM 1479 C CA . ARG A 1 192 ? 16.501 2.599 -14.913 1.00 83.50 192 ARG A CA 1
ATOM 1480 C C . ARG A 1 192 ? 17.812 3.375 -14.819 1.00 83.50 192 ARG A C 1
ATOM 1482 O O . ARG A 1 192 ? 18.441 3.609 -15.849 1.00 83.50 192 ARG A O 1
ATOM 1489 N N . ASP A 1 193 ? 18.231 3.737 -13.613 1.00 86.31 193 ASP A N 1
ATOM 1490 C CA . ASP A 1 193 ? 19.474 4.475 -13.391 1.00 86.31 193 ASP A CA 1
ATOM 1491 C C . ASP A 1 193 ? 20.694 3.636 -13.775 1.00 86.31 193 ASP A C 1
ATOM 1493 O O . ASP A 1 193 ? 21.549 4.115 -14.520 1.00 86.31 193 ASP A O 1
ATOM 1497 N N . ALA A 1 194 ? 20.712 2.352 -13.405 1.00 85.44 194 ALA A N 1
ATOM 1498 C CA . ALA A 1 194 ? 21.753 1.418 -13.827 1.00 85.44 194 ALA A CA 1
ATOM 1499 C C . ALA A 1 194 ? 21.822 1.276 -15.360 1.00 85.44 194 ALA A C 1
ATOM 1501 O O . ALA A 1 194 ? 22.904 1.298 -15.948 1.00 85.44 194 ALA A O 1
ATOM 1502 N N . VAL A 1 195 ? 20.675 1.176 -16.041 1.00 84.50 195 VAL A N 1
ATOM 1503 C CA . VAL A 1 195 ? 20.622 1.106 -17.512 1.00 84.50 195 VAL A CA 1
ATOM 1504 C C . VAL A 1 195 ? 21.106 2.412 -18.147 1.00 84.50 195 VAL A C 1
ATOM 1506 O O . VAL A 1 195 ? 21.843 2.374 -19.135 1.00 84.50 195 VAL A O 1
ATOM 1509 N N . ASN A 1 196 ? 20.735 3.565 -17.590 1.00 84.62 196 ASN A N 1
ATOM 1510 C CA . ASN A 1 196 ? 21.190 4.868 -18.073 1.00 84.62 196 ASN A CA 1
ATOM 1511 C C . ASN A 1 196 ? 22.699 5.050 -17.891 1.00 84.62 196 ASN A C 1
ATOM 1513 O O . ASN A 1 196 ? 23.357 5.547 -18.803 1.00 84.62 196 ASN A O 1
ATOM 1517 N N . GLU A 1 197 ? 23.257 4.611 -16.763 1.00 86.31 197 GLU A N 1
ATOM 1518 C CA . GLU A 1 197 ? 24.696 4.634 -16.503 1.00 86.31 197 GLU A CA 1
ATOM 1519 C C . GLU A 1 197 ? 25.451 3.746 -17.499 1.00 86.31 197 GLU A C 1
ATOM 1521 O O . GLU A 1 197 ? 26.394 4.200 -18.148 1.00 86.31 197 GLU A O 1
ATOM 1526 N N . VAL A 1 198 ? 24.980 2.515 -17.729 1.00 82.88 198 VAL A N 1
ATOM 1527 C CA . VAL A 1 198 ? 25.553 1.617 -18.746 1.00 82.88 198 VAL A CA 1
ATOM 1528 C C . VAL A 1 198 ? 25.461 2.235 -20.143 1.00 82.88 198 VAL A C 1
ATOM 1530 O O . VAL A 1 198 ? 26.433 2.201 -20.901 1.00 82.88 198 VAL A O 1
ATOM 1533 N N . ARG A 1 199 ? 24.325 2.853 -20.490 1.00 83.19 199 ARG A N 1
ATOM 1534 C CA . ARG A 1 199 ? 24.143 3.538 -21.777 1.00 83.19 199 ARG A CA 1
ATOM 1535 C C . ARG A 1 199 ? 25.088 4.729 -21.919 1.00 83.19 199 ARG A C 1
ATOM 1537 O O . ARG A 1 199 ? 25.662 4.915 -22.993 1.00 83.19 199 ARG A O 1
ATOM 1544 N N . ALA A 1 200 ? 25.287 5.502 -20.855 1.00 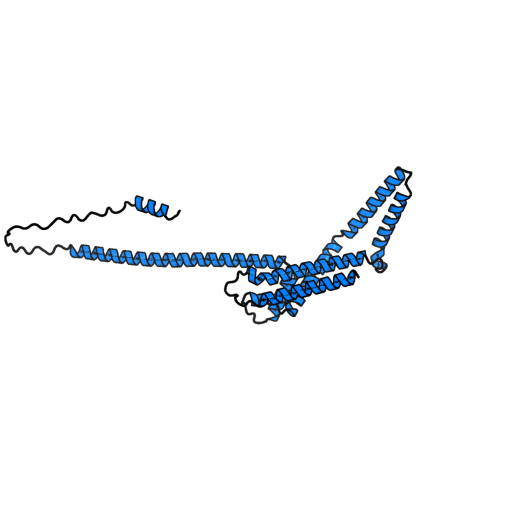83.12 200 ALA A N 1
ATOM 1545 C CA . ALA A 1 200 ? 26.234 6.607 -20.823 1.00 83.12 200 ALA A CA 1
ATOM 1546 C C . ALA A 1 200 ? 27.669 6.100 -21.034 1.00 83.12 200 ALA A C 1
ATOM 1548 O O . ALA A 1 200 ? 28.366 6.599 -21.918 1.00 83.12 200 ALA A O 1
ATOM 1549 N N . LEU A 1 201 ? 28.078 5.037 -20.335 1.00 85.75 201 LEU A N 1
ATOM 1550 C CA . LEU A 1 201 ? 29.388 4.400 -20.512 1.00 85.75 201 LEU A CA 1
ATOM 1551 C C . LEU A 1 201 ? 29.595 3.868 -21.939 1.00 85.75 201 LEU A C 1
ATOM 1553 O O . LEU A 1 201 ? 30.660 4.058 -22.535 1.00 85.75 201 LEU A O 1
ATOM 1557 N N . TRP A 1 202 ? 28.572 3.245 -22.526 1.00 82.62 202 TRP A N 1
ATOM 1558 C CA . TRP A 1 202 ? 28.616 2.763 -23.908 1.00 82.62 202 TRP A CA 1
ATOM 1559 C C . TRP A 1 202 ? 28.702 3.905 -24.917 1.00 82.62 202 TRP A C 1
ATOM 1561 O O . TRP A 1 202 ? 29.530 3.847 -25.826 1.00 82.62 202 TRP A O 1
ATOM 1571 N N . SER A 1 203 ? 27.912 4.966 -24.741 1.00 87.62 203 SER A N 1
ATOM 1572 C CA . SER A 1 203 ? 27.983 6.152 -25.601 1.00 87.62 203 SER A CA 1
ATOM 1573 C C . SER A 1 203 ? 29.334 6.865 -25.498 1.00 87.62 203 SER A C 1
ATOM 1575 O O . SER A 1 203 ? 29.889 7.259 -26.521 1.00 87.62 203 SER A O 1
ATOM 1577 N N . GLY A 1 204 ? 29.923 6.939 -24.299 1.00 87.81 204 GLY A N 1
ATOM 1578 C CA . GLY A 1 204 ? 31.255 7.501 -24.086 1.00 87.81 204 GLY A CA 1
ATOM 1579 C C . GLY A 1 204 ? 32.348 6.669 -24.758 1.00 87.81 204 GLY A C 1
ATOM 1580 O O . GLY A 1 204 ? 33.258 7.222 -25.371 1.00 87.81 204 GLY A O 1
ATOM 1581 N N . THR A 1 205 ? 32.222 5.339 -24.717 1.00 84.06 205 THR A N 1
ATOM 1582 C CA . THR A 1 205 ? 33.153 4.418 -25.390 1.00 84.06 205 THR A CA 1
ATOM 1583 C C . THR A 1 205 ? 33.011 4.472 -26.913 1.00 84.06 205 THR A C 1
ATOM 1585 O O . THR A 1 205 ? 34.006 4.444 -27.633 1.00 84.06 205 THR A O 1
ATOM 1588 N N . ALA A 1 206 ? 31.785 4.571 -27.429 1.00 77.25 206 ALA A N 1
ATOM 1589 C CA . ALA A 1 206 ? 31.543 4.732 -28.860 1.00 77.25 206 ALA A CA 1
ATOM 1590 C C . ALA A 1 206 ? 32.093 6.074 -29.374 1.00 77.25 206 ALA A C 1
ATOM 1592 O O . ALA A 1 206 ? 32.757 6.112 -30.410 1.00 77.25 206 ALA A O 1
ATOM 1593 N N . TYR A 1 207 ? 31.886 7.154 -28.615 1.00 82.38 207 TYR A N 1
ATOM 1594 C CA . TYR A 1 207 ? 32.412 8.479 -28.934 1.00 82.38 207 TYR A CA 1
ATOM 1595 C C . TYR A 1 207 ? 33.946 8.512 -28.910 1.00 82.38 207 TYR A C 1
ATOM 1597 O O . TYR A 1 207 ? 34.566 8.978 -29.865 1.00 82.38 207 TYR A O 1
ATOM 1605 N N . SER A 1 208 ? 34.581 7.960 -27.869 1.00 81.50 208 SER A N 1
ATOM 1606 C CA . SER A 1 208 ? 36.046 7.942 -27.760 1.00 81.50 208 SER A CA 1
ATOM 1607 C C . SER A 1 208 ? 36.709 7.124 -28.870 1.00 81.50 208 SER A C 1
ATOM 1609 O O . SER A 1 208 ? 37.724 7.557 -29.416 1.00 81.50 208 SER A O 1
ATOM 1611 N N . ARG A 1 209 ? 36.108 5.997 -29.277 1.00 84.00 209 ARG A N 1
ATOM 1612 C CA . ARG A 1 209 ? 36.574 5.207 -30.430 1.00 84.00 209 ARG A CA 1
ATOM 1613 C C . ARG A 1 209 ? 36.470 5.977 -31.744 1.00 84.00 209 ARG A C 1
ATOM 1615 O O . ARG A 1 209 ? 37.403 5.929 -32.540 1.00 84.00 209 ARG A O 1
ATOM 1622 N N . GLY A 1 210 ? 35.374 6.706 -31.962 1.00 81.69 210 GLY A N 1
ATOM 1623 C CA . GLY A 1 210 ? 35.209 7.547 -33.151 1.00 81.69 210 GLY A CA 1
ATOM 1624 C C . GLY A 1 210 ? 36.264 8.653 -33.231 1.00 81.69 210 GLY A C 1
ATOM 1625 O O . GLY A 1 210 ? 36.894 8.834 -34.269 1.00 81.69 210 GLY A O 1
ATOM 1626 N N . VAL A 1 211 ? 36.518 9.336 -32.112 1.00 87.19 211 VAL A N 1
ATOM 1627 C CA . VAL A 1 211 ? 37.543 10.390 -32.027 1.00 87.19 211 VAL A CA 1
ATOM 1628 C C . VAL A 1 211 ? 38.950 9.831 -32.251 1.00 87.19 211 VAL A C 1
ATOM 1630 O O . VAL A 1 211 ? 39.735 10.439 -32.974 1.00 87.19 211 VAL A O 1
ATOM 1633 N N . GLN A 1 212 ? 39.279 8.671 -31.675 1.00 90.38 212 GLN A N 1
ATOM 1634 C CA . GLN A 1 212 ? 40.582 8.030 -31.889 1.00 90.38 212 GLN A CA 1
ATOM 1635 C C . GLN A 1 212 ? 40.797 7.633 -33.352 1.00 90.38 212 GLN A C 1
ATOM 1637 O O . GLN A 1 212 ? 41.865 7.905 -33.893 1.00 90.38 212 GLN A O 1
ATOM 1642 N N . ALA A 1 213 ? 39.779 7.065 -34.004 1.00 90.69 213 ALA A N 1
ATOM 1643 C CA . ALA A 1 213 ? 39.856 6.710 -35.419 1.00 90.69 213 ALA A CA 1
ATOM 1644 C C . ALA A 1 213 ? 40.067 7.943 -36.314 1.00 90.69 213 ALA A C 1
ATOM 1646 O O . ALA A 1 213 ? 40.813 7.884 -37.290 1.00 90.69 213 ALA A O 1
ATOM 1647 N N . GLU A 1 214 ? 39.444 9.075 -35.983 1.00 89.88 214 GLU A N 1
ATOM 1648 C CA . GLU A 1 214 ? 39.621 10.312 -36.747 1.00 89.88 214 GLU A CA 1
ATOM 1649 C C . GLU A 1 214 ? 41.004 10.942 -36.519 1.00 89.88 214 GLU A C 1
ATOM 1651 O O . GLU A 1 214 ? 41.654 11.376 -37.469 1.00 89.88 214 GLU A O 1
ATOM 1656 N N . LEU A 1 215 ? 41.507 10.921 -35.279 1.00 93.12 215 LEU A N 1
ATOM 1657 C CA . LEU A 1 215 ? 42.872 11.357 -34.964 1.00 93.12 215 LEU A CA 1
ATOM 1658 C C . LEU A 1 215 ? 43.928 10.512 -35.684 1.00 93.12 215 LEU A C 1
ATOM 1660 O O . LEU A 1 215 ? 44.932 11.050 -36.151 1.00 93.12 215 LEU A O 1
ATOM 1664 N N . GLU A 1 216 ? 43.706 9.204 -35.804 1.00 96.38 216 GLU A N 1
ATOM 1665 C CA . GLU A 1 216 ? 44.602 8.307 -36.530 1.00 96.38 216 GLU A CA 1
ATOM 1666 C C . GLU A 1 216 ? 44.634 8.640 -38.028 1.00 96.38 216 GLU A C 1
ATOM 1668 O O . GLU A 1 216 ? 45.717 8.781 -38.598 1.00 96.38 216 GLU A O 1
ATOM 1673 N N . LYS A 1 217 ? 43.473 8.897 -38.650 1.00 95.00 217 LYS A N 1
ATOM 1674 C CA . LYS A 1 217 ? 43.421 9.381 -40.040 1.00 95.00 217 LYS A CA 1
ATOM 1675 C C . LYS A 1 217 ? 44.197 10.682 -40.213 1.00 95.00 217 LYS A C 1
ATOM 1677 O O . LYS A 1 217 ? 45.030 10.769 -41.114 1.00 95.00 217 LYS A O 1
ATOM 1682 N N . LEU A 1 218 ? 43.976 11.672 -39.346 1.00 94.50 218 LEU A N 1
ATOM 1683 C CA . LEU A 1 218 ? 44.692 12.948 -39.419 1.00 94.50 218 LEU A CA 1
ATOM 1684 C C . LEU A 1 218 ? 46.207 12.753 -39.299 1.00 94.50 218 LEU A C 1
ATOM 1686 O O . LEU A 1 218 ? 46.961 13.338 -40.072 1.00 94.50 218 LEU A O 1
ATOM 1690 N N . ARG A 1 219 ? 46.661 11.874 -38.400 1.00 96.25 219 ARG A N 1
ATOM 1691 C CA . ARG A 1 219 ? 48.085 11.551 -38.253 1.00 96.25 219 ARG A CA 1
ATOM 1692 C C . ARG A 1 219 ? 48.672 10.937 -39.524 1.00 96.25 219 ARG A C 1
ATOM 1694 O O . ARG A 1 219 ? 49.742 11.354 -39.956 1.00 96.25 219 ARG A O 1
ATOM 1701 N N . THR A 1 220 ? 47.963 9.995 -40.150 1.00 95.94 220 THR A N 1
ATOM 1702 C CA . THR A 1 220 ? 48.423 9.395 -41.414 1.00 95.94 220 THR A CA 1
ATOM 1703 C C . THR A 1 220 ? 48.494 10.411 -42.555 1.00 95.94 220 THR A C 1
ATOM 1705 O O . THR A 1 220 ? 49.406 10.337 -43.375 1.00 95.94 220 THR A O 1
ATOM 1708 N N . LEU A 1 221 ? 47.582 11.389 -42.599 1.00 95.38 221 LEU A N 1
ATOM 1709 C CA . LEU A 1 221 ? 47.617 12.462 -43.596 1.00 95.38 221 LEU A CA 1
ATOM 1710 C C . LEU A 1 221 ? 48.832 13.377 -43.404 1.00 95.38 221 LEU A C 1
ATOM 1712 O O . LEU A 1 221 ? 49.518 13.666 -44.382 1.00 95.38 221 LEU A O 1
ATOM 1716 N N . VAL A 1 222 ? 49.142 13.762 -42.163 1.00 95.50 222 VAL A N 1
ATOM 1717 C CA . VAL A 1 222 ? 50.333 14.573 -41.849 1.00 95.50 222 VAL A CA 1
ATOM 1718 C C . VAL A 1 222 ? 51.620 13.836 -42.234 1.00 95.50 222 VAL A C 1
ATOM 1720 O O . VAL A 1 222 ? 52.474 14.410 -42.903 1.00 95.50 222 VAL A O 1
ATOM 1723 N N . GLU A 1 223 ? 51.743 12.543 -41.914 1.00 95.44 223 GLU A N 1
ATOM 1724 C CA . GLU A 1 223 ? 52.914 11.745 -42.315 1.00 95.44 223 GLU A CA 1
ATOM 1725 C C . GLU A 1 223 ? 53.065 11.632 -43.844 1.00 95.44 223 GLU A C 1
ATOM 1727 O O . GLU A 1 223 ? 54.183 11.580 -44.367 1.00 95.44 223 GLU A O 1
ATOM 1732 N N . LEU A 1 224 ? 51.953 11.580 -44.586 1.00 95.25 224 LEU A N 1
ATOM 1733 C CA . LEU A 1 224 ? 51.976 11.581 -46.050 1.00 95.25 224 LEU A CA 1
ATOM 1734 C C . LEU A 1 224 ? 52.430 12.933 -46.612 1.00 95.25 224 LEU A C 1
ATOM 1736 O O . LEU A 1 224 ? 53.172 12.952 -47.597 1.00 95.25 224 LEU A O 1
ATOM 1740 N N . GLU A 1 225 ? 52.013 14.046 -46.007 1.00 94.12 225 GLU A N 1
ATOM 1741 C CA . GLU A 1 225 ? 52.485 15.380 -46.388 1.00 94.12 225 GLU A CA 1
ATOM 1742 C C . GLU A 1 225 ? 53.972 15.570 -46.087 1.00 94.12 225 GLU A C 1
ATOM 1744 O O . GLU A 1 225 ? 54.707 16.013 -46.971 1.00 94.12 225 GLU A O 1
ATOM 1749 N N . GLU A 1 226 ? 54.452 15.147 -44.915 1.00 93.12 226 GLU A N 1
ATOM 1750 C CA . GLU A 1 226 ? 55.880 15.198 -44.575 1.00 93.12 226 GLU A CA 1
ATOM 1751 C C . GLU A 1 226 ? 56.728 14.377 -45.553 1.00 93.12 226 GLU A C 1
ATOM 1753 O O . GLU A 1 226 ? 57.751 14.856 -46.045 1.00 93.12 226 GLU A O 1
ATOM 1758 N N . LYS A 1 227 ? 56.290 13.162 -45.916 1.00 91.00 227 LYS A N 1
ATOM 1759 C CA . LYS A 1 227 ? 56.985 12.336 -46.921 1.00 91.00 227 LYS A CA 1
ATOM 1760 C C . LYS A 1 227 ? 56.984 12.979 -48.307 1.00 91.00 227 LYS A C 1
ATOM 1762 O O . LYS A 1 227 ? 57.984 12.879 -49.018 1.00 91.00 227 LYS A O 1
ATOM 1767 N N . ARG A 1 228 ? 55.893 13.646 -48.702 1.00 91.06 228 ARG A N 1
ATOM 1768 C CA . ARG A 1 228 ? 55.830 14.406 -49.964 1.00 91.06 228 ARG A CA 1
ATOM 1769 C C . ARG A 1 228 ? 56.778 15.603 -49.945 1.00 91.06 228 ARG A C 1
ATOM 1771 O O . ARG A 1 228 ? 57.476 15.818 -50.932 1.00 91.06 228 ARG A O 1
ATOM 1778 N N . ALA A 1 229 ? 56.839 16.337 -48.837 1.00 86.19 229 ALA A N 1
ATOM 1779 C CA . ALA A 1 229 ? 57.749 17.465 -48.666 1.00 86.19 229 ALA A CA 1
ATOM 1780 C C . ALA A 1 229 ? 59.222 17.017 -48.677 1.00 86.19 229 ALA A C 1
ATOM 1782 O O . ALA A 1 229 ? 60.037 17.600 -49.389 1.00 86.19 229 ALA A O 1
ATOM 1783 N N . ALA A 1 230 ? 59.556 15.932 -47.970 1.00 85.12 230 ALA A N 1
ATOM 1784 C CA . ALA A 1 230 ? 60.904 15.367 -47.943 1.00 85.12 230 ALA A CA 1
ATOM 1785 C C . ALA A 1 230 ? 61.339 14.806 -49.309 1.00 85.12 230 ALA A C 1
ATOM 1787 O O . ALA A 1 230 ? 62.475 15.021 -49.725 1.00 85.12 230 ALA A O 1
ATOM 1788 N N . GLY A 1 231 ? 60.437 14.141 -50.040 1.00 80.19 231 GLY A N 1
ATOM 1789 C CA . GLY A 1 231 ? 60.707 13.652 -51.397 1.00 80.19 231 GLY A CA 1
ATOM 1790 C C . GLY A 1 231 ? 60.847 14.769 -52.439 1.00 80.19 231 GLY A C 1
ATOM 1791 O O . GLY A 1 231 ? 61.597 14.625 -53.399 1.00 80.19 231 GLY A O 1
ATOM 1792 N N . ALA A 1 232 ? 60.177 15.909 -52.248 1.00 73.50 232 ALA A N 1
ATOM 1793 C CA . ALA A 1 232 ? 60.333 17.080 -53.114 1.00 73.50 232 ALA A CA 1
ATOM 1794 C C . ALA A 1 232 ? 61.660 17.831 -52.887 1.00 73.50 232 ALA A C 1
ATOM 1796 O O . ALA A 1 232 ? 62.112 18.551 -53.777 1.00 73.50 232 ALA A O 1
ATOM 1797 N N . ALA A 1 233 ? 62.292 17.646 -51.723 1.00 64.12 233 ALA A N 1
ATOM 1798 C CA . ALA A 1 233 ? 63.580 18.238 -51.374 1.00 64.12 233 ALA A CA 1
ATOM 1799 C C . ALA A 1 233 ? 64.792 17.425 -51.869 1.00 64.12 233 ALA A C 1
ATOM 1801 O O . ALA A 1 233 ? 65.930 17.826 -51.614 1.00 64.12 233 ALA A O 1
ATOM 1802 N N . GLU A 1 234 ? 64.590 16.315 -52.595 1.00 59.59 234 GLU A N 1
ATOM 1803 C CA . GLU A 1 234 ? 65.701 15.643 -53.269 1.00 59.59 234 GLU A CA 1
ATOM 1804 C C . GLU A 1 234 ? 66.360 16.621 -54.258 1.00 59.59 234 GLU A C 1
ATOM 1806 O O . GLU A 1 234 ? 65.704 17.124 -55.180 1.00 59.59 234 GLU A O 1
ATOM 1811 N N . PRO A 1 235 ? 67.658 16.930 -54.089 1.00 57.78 235 PRO A N 1
ATOM 1812 C CA . PRO A 1 235 ? 68.329 17.902 -54.926 1.00 57.78 235 PRO A CA 1
ATOM 1813 C C . PRO A 1 235 ? 68.417 17.336 -56.341 1.00 57.78 235 PRO A C 1
ATOM 1815 O O . PRO A 1 235 ? 69.263 16.490 -56.636 1.00 57.78 235 PRO A O 1
ATOM 1818 N N . ARG A 1 236 ? 67.553 17.826 -57.242 1.00 56.53 236 ARG A N 1
ATOM 1819 C CA . ARG A 1 236 ? 67.713 17.639 -58.687 1.00 56.53 236 ARG A CA 1
ATOM 1820 C C . ARG A 1 236 ? 69.139 18.038 -59.042 1.00 56.53 236 ARG A C 1
ATOM 1822 O O . ARG A 1 236 ? 69.505 19.212 -58.980 1.00 56.53 236 ARG A O 1
ATOM 1829 N N . GLY A 1 237 ? 69.945 17.027 -59.358 1.00 54.41 237 GLY A N 1
ATOM 1830 C CA . GLY A 1 237 ? 71.358 17.167 -59.654 1.00 54.41 237 GLY A CA 1
ATOM 1831 C C . GLY A 1 237 ? 71.597 18.313 -60.628 1.00 54.41 237 GLY A C 1
ATOM 1832 O O . GLY A 1 237 ? 71.032 18.352 -61.721 1.00 54.41 237 GLY A O 1
ATOM 1833 N N . ARG A 1 238 ? 72.448 19.248 -60.196 1.00 52.19 238 ARG A N 1
ATOM 1834 C CA . ARG A 1 238 ? 73.014 20.343 -60.986 1.00 52.19 238 ARG A CA 1
ATOM 1835 C C . ARG A 1 238 ? 73.471 19.837 -62.361 1.00 52.19 238 ARG A C 1
ATOM 1837 O O . ARG A 1 238 ? 74.606 19.389 -62.512 1.00 52.19 238 ARG A O 1
ATOM 1844 N N . ARG A 1 239 ? 72.651 20.015 -63.398 1.00 51.72 239 ARG A N 1
ATOM 1845 C CA . ARG A 1 239 ? 73.171 20.230 -64.751 1.00 51.72 239 ARG A CA 1
ATOM 1846 C C . ARG A 1 239 ? 73.600 21.690 -64.825 1.00 51.72 239 ARG A C 1
ATOM 1848 O O . ARG A 1 239 ? 72.778 22.583 -64.979 1.00 51.72 239 ARG A O 1
ATOM 1855 N N . ARG A 1 240 ? 74.907 21.916 -64.665 1.00 54.09 240 ARG A N 1
ATOM 1856 C CA . ARG A 1 240 ? 75.569 23.164 -65.054 1.00 54.09 240 ARG A CA 1
ATOM 1857 C C . ARG A 1 240 ? 75.301 23.403 -66.543 1.00 54.09 240 ARG A C 1
ATOM 1859 O O . ARG A 1 240 ? 75.920 22.749 -67.374 1.00 54.09 240 ARG A O 1
ATOM 1866 N N . LEU A 1 241 ? 74.450 24.363 -66.870 1.00 53.28 241 LEU A N 1
ATOM 1867 C CA . LEU A 1 241 ? 74.631 25.175 -68.066 1.00 53.28 241 LEU A CA 1
ATOM 1868 C C . LEU A 1 241 ? 74.625 26.623 -67.593 1.00 53.28 241 LEU A C 1
ATOM 1870 O O . LEU A 1 241 ? 73.630 27.105 -67.062 1.00 53.28 241 LEU A O 1
ATOM 1874 N N . GLY A 1 242 ? 75.792 27.256 -67.687 1.00 56.06 242 GLY A N 1
ATOM 1875 C CA . GLY A 1 242 ? 75.937 28.667 -67.380 1.00 56.06 242 GLY A CA 1
ATOM 1876 C C . GLY A 1 242 ? 75.255 29.494 -68.452 1.00 56.06 242 GLY A C 1
ATOM 1877 O O . GLY A 1 242 ? 75.441 29.223 -69.632 1.00 56.06 242 GLY A O 1
ATOM 1878 N N . LEU A 1 243 ? 74.518 30.513 -68.039 1.00 49.06 243 LEU A N 1
ATOM 1879 C CA . LEU A 1 243 ? 74.281 31.689 -68.853 1.00 49.06 243 LEU A CA 1
ATOM 1880 C C . LEU A 1 243 ? 74.149 32.886 -67.910 1.00 49.06 243 LEU A C 1
ATOM 1882 O O . LEU A 1 243 ? 73.591 32.776 -66.819 1.00 49.06 243 LEU A O 1
ATOM 1886 N N . ALA A 1 244 ? 74.798 33.966 -68.322 1.00 48.97 244 ALA A N 1
ATOM 1887 C CA . ALA A 1 244 ? 75.009 35.191 -67.580 1.00 48.97 244 ALA A CA 1
ATOM 1888 C C . ALA A 1 244 ? 73.711 35.976 -67.327 1.00 48.97 244 ALA A C 1
ATOM 1890 O O . ALA A 1 244 ? 72.736 35.840 -68.064 1.00 48.97 244 ALA A O 1
ATOM 1891 N N . ALA A 1 245 ? 73.772 36.805 -66.282 1.00 46.19 245 ALA A N 1
ATOM 1892 C CA . ALA A 1 245 ? 72.811 37.841 -65.901 1.00 46.19 245 ALA A CA 1
ATOM 1893 C C . ALA A 1 245 ? 72.601 38.883 -67.032 1.00 46.19 245 ALA A C 1
ATOM 1895 O O . ALA A 1 245 ? 73.420 38.922 -67.960 1.00 46.19 245 ALA A O 1
ATOM 1896 N N . PRO A 1 246 ? 71.534 39.710 -66.990 1.00 56.09 246 PRO A N 1
ATOM 1897 C CA . PRO A 1 246 ? 71.514 40.845 -66.052 1.00 56.09 246 PRO A CA 1
ATOM 1898 C C . PRO A 1 246 ? 70.147 41.187 -65.412 1.00 56.09 246 PRO A C 1
ATOM 1900 O O . PRO A 1 246 ? 69.094 40.974 -66.002 1.00 56.09 246 PRO A O 1
ATOM 1903 N N . ASP A 1 247 ? 70.255 41.676 -64.175 1.00 48.56 247 ASP A N 1
ATOM 1904 C CA . ASP A 1 247 ? 69.707 42.897 -63.558 1.00 48.56 247 ASP A CA 1
ATOM 1905 C C . ASP A 1 247 ? 68.244 43.357 -63.747 1.00 48.56 247 ASP A C 1
ATOM 1907 O O . ASP A 1 247 ? 67.726 43.479 -64.852 1.00 48.56 247 ASP A O 1
ATOM 1911 N N . ASP A 1 248 ? 67.703 43.741 -62.581 1.00 47.72 248 ASP A N 1
ATOM 1912 C CA . ASP A 1 248 ? 66.651 44.722 -62.281 1.00 47.72 248 ASP A CA 1
ATOM 1913 C C . ASP A 1 248 ? 65.195 44.423 -62.693 1.00 47.72 248 ASP A C 1
ATOM 1915 O O . ASP A 1 248 ? 64.822 44.426 -63.858 1.00 47.72 248 ASP A O 1
ATOM 1919 N N . GLU A 1 249 ? 64.318 44.221 -61.698 1.00 43.12 249 GLU A N 1
ATOM 1920 C CA . GLU A 1 249 ? 63.467 45.298 -61.152 1.00 43.12 249 GLU A CA 1
ATOM 1921 C C . GLU A 1 249 ? 62.499 44.759 -60.071 1.00 43.12 249 GLU A C 1
ATOM 1923 O O . GLU A 1 249 ? 61.665 43.888 -60.300 1.00 43.12 249 GLU A O 1
ATOM 1928 N N . LEU A 1 250 ? 62.685 45.288 -58.857 1.00 54.16 250 LEU A N 1
ATOM 1929 C CA . LEU A 1 250 ? 61.692 45.714 -57.859 1.00 54.16 250 LEU A CA 1
ATOM 1930 C C . LEU A 1 250 ? 60.275 45.095 -57.910 1.00 54.16 250 LEU A C 1
ATOM 1932 O O . LEU A 1 250 ? 59.449 45.444 -58.749 1.00 54.16 250 LEU A O 1
ATOM 1936 N N . GLY A 1 251 ? 59.950 44.301 -56.883 1.00 45.59 251 GLY A N 1
ATOM 1937 C CA . GLY A 1 251 ? 58.592 43.839 -56.591 1.00 45.59 251 GLY A CA 1
ATOM 1938 C C . GLY A 1 251 ? 58.443 43.386 -55.137 1.00 45.59 251 GLY A C 1
ATOM 1939 O O . GLY A 1 251 ? 58.652 42.220 -54.836 1.00 45.59 251 GLY A O 1
ATOM 1940 N N . GLU A 1 252 ? 58.158 44.359 -54.271 1.00 52.22 252 GLU A N 1
ATOM 1941 C CA . GLU A 1 252 ? 57.484 44.295 -52.961 1.00 52.22 252 GLU A CA 1
ATOM 1942 C C . GLU A 1 252 ? 57.657 43.025 -52.095 1.00 52.22 252 GLU A C 1
ATOM 1944 O O . GLU A 1 252 ? 56.984 42.010 -52.260 1.00 52.22 252 GLU A O 1
ATOM 1949 N N . GLU A 1 253 ? 58.511 43.152 -51.070 1.00 52.03 253 GLU A N 1
ATOM 1950 C CA . GLU A 1 253 ? 58.478 42.350 -49.842 1.00 52.03 253 GLU A CA 1
ATOM 1951 C C . GLU A 1 253 ? 57.126 42.540 -49.130 1.00 52.03 253 GLU A C 1
ATOM 1953 O O . GLU A 1 253 ? 56.951 43.425 -48.290 1.00 52.03 253 GLU A O 1
ATOM 1958 N N . GLU A 1 254 ? 56.153 41.685 -49.438 1.00 54.53 254 GLU A N 1
ATOM 1959 C CA . GLU A 1 254 ? 55.000 41.484 -48.567 1.00 54.53 254 GLU A CA 1
ATOM 1960 C C . GLU A 1 254 ? 55.447 40.589 -47.404 1.00 54.53 254 GLU A C 1
ATOM 1962 O O . GLU A 1 254 ? 55.544 39.364 -47.507 1.00 54.53 254 GLU A O 1
ATOM 1967 N N . ALA A 1 255 ? 55.805 41.240 -46.297 1.00 53.41 255 ALA A N 1
ATOM 1968 C CA . ALA A 1 255 ? 56.131 40.607 -45.031 1.00 53.41 255 ALA A CA 1
ATOM 1969 C C . ALA A 1 255 ? 54.951 39.737 -44.568 1.00 53.41 255 ALA A C 1
ATOM 1971 O O . ALA A 1 255 ? 53.997 40.218 -43.953 1.00 53.41 255 ALA A O 1
ATOM 1972 N N . ALA A 1 256 ? 55.028 38.438 -44.858 1.00 51.66 256 ALA A N 1
ATOM 1973 C CA . ALA A 1 256 ? 54.162 37.437 -44.265 1.00 51.66 256 ALA A CA 1
ATOM 1974 C C . ALA A 1 256 ? 54.391 37.463 -42.751 1.00 51.66 256 ALA A C 1
ATOM 1976 O O . ALA A 1 256 ? 55.395 36.963 -42.244 1.00 51.66 256 ALA A O 1
ATOM 1977 N N . ALA A 1 257 ? 53.468 38.104 -42.037 1.00 53.06 257 ALA A N 1
ATOM 1978 C CA . ALA A 1 257 ? 53.420 38.092 -40.591 1.00 53.06 257 ALA A CA 1
ATOM 1979 C C . ALA A 1 257 ? 53.393 36.633 -40.120 1.00 53.06 257 ALA A C 1
ATOM 1981 O O . ALA A 1 257 ? 52.394 35.932 -40.299 1.00 53.06 257 ALA A O 1
ATOM 1982 N N . GLU A 1 258 ? 54.498 36.176 -39.529 1.00 51.50 258 GLU A N 1
ATOM 1983 C CA . GLU A 1 258 ? 54.531 34.953 -38.739 1.00 51.50 258 GLU A CA 1
ATOM 1984 C C . GLU A 1 258 ? 53.421 35.056 -37.694 1.00 51.50 258 GLU A C 1
ATOM 1986 O O . GLU A 1 258 ? 53.501 35.832 -36.741 1.00 51.50 258 GLU A O 1
ATOM 1991 N N . VAL A 1 259 ? 52.345 34.296 -37.894 1.00 62.38 259 VAL A N 1
ATOM 1992 C CA . VAL A 1 259 ? 51.323 34.111 -36.869 1.00 62.38 259 VAL A CA 1
ATOM 1993 C C . VAL A 1 259 ? 52.015 33.355 -35.736 1.00 62.38 259 VAL A C 1
ATOM 1995 O O . VAL A 1 259 ? 52.406 32.203 -35.944 1.00 62.38 259 VAL A O 1
ATOM 1998 N N . PRO A 1 260 ? 52.209 33.962 -34.550 1.00 62.47 260 PRO A N 1
ATOM 1999 C CA . PRO A 1 260 ? 52.905 33.292 -33.468 1.00 62.47 260 PRO A CA 1
ATOM 2000 C C . PRO A 1 260 ? 52.092 32.060 -33.076 1.00 62.47 260 PRO A C 1
ATOM 2002 O O . PRO A 1 260 ? 50.943 32.164 -32.639 1.00 62.47 260 PRO A O 1
ATOM 2005 N N . LEU A 1 261 ? 52.685 30.880 -33.265 1.00 64.62 261 LEU A N 1
ATOM 2006 C CA . LEU A 1 261 ? 52.154 29.621 -32.757 1.00 64.62 261 LEU A CA 1
ATOM 2007 C C . LEU A 1 261 ? 51.920 29.795 -31.255 1.00 64.62 261 LEU A C 1
ATOM 2009 O O . LEU A 1 261 ? 52.866 29.977 -30.485 1.00 64.62 261 LEU A O 1
ATOM 2013 N N . ALA A 1 262 ? 50.646 29.798 -30.857 1.00 65.75 262 ALA A N 1
ATOM 2014 C CA . ALA A 1 262 ? 50.246 29.996 -29.473 1.00 65.75 262 ALA A CA 1
ATOM 2015 C C . ALA A 1 262 ? 51.010 29.014 -28.582 1.00 65.75 262 ALA A C 1
ATOM 2017 O O . ALA A 1 262 ? 50.973 27.797 -28.787 1.00 65.75 262 ALA A O 1
ATOM 2018 N N . THR A 1 263 ? 51.722 29.550 -27.592 1.00 77.50 263 THR A N 1
ATOM 2019 C CA . THR A 1 263 ? 52.497 28.713 -26.676 1.00 77.50 263 THR A CA 1
ATOM 2020 C C . THR A 1 263 ? 51.557 27.735 -25.954 1.00 77.50 263 THR A C 1
ATOM 2022 O O . THR A 1 263 ? 50.415 28.095 -25.645 1.00 77.50 263 THR A O 1
ATOM 2025 N N . PRO A 1 264 ? 51.997 26.503 -25.628 1.00 77.00 264 PRO A N 1
ATOM 2026 C CA . PRO A 1 264 ? 51.141 25.481 -25.004 1.00 77.00 264 PRO A CA 1
ATOM 2027 C C . PRO A 1 264 ? 50.398 25.962 -23.740 1.00 77.00 264 PRO A C 1
ATOM 2029 O O . PRO A 1 264 ? 49.317 25.476 -23.398 1.00 77.00 264 PRO A O 1
ATOM 2032 N N . LEU A 1 265 ? 50.953 26.967 -23.058 1.00 76.81 265 LEU A N 1
ATOM 2033 C CA . LEU A 1 265 ? 50.370 27.607 -21.882 1.00 76.81 265 LEU A CA 1
ATOM 2034 C C . LEU A 1 265 ? 49.127 28.460 -22.185 1.00 76.81 265 LEU A C 1
ATOM 2036 O O . LEU A 1 265 ? 48.210 28.504 -21.360 1.00 76.81 265 LEU A O 1
ATOM 2040 N N . GLU A 1 266 ? 49.049 29.118 -23.342 1.00 78.94 266 GLU A N 1
ATOM 2041 C CA . GLU A 1 266 ? 47.881 29.926 -23.719 1.00 78.94 266 GLU A CA 1
ATOM 2042 C C . GLU A 1 266 ? 46.680 29.059 -24.090 1.00 78.94 266 GLU A C 1
ATOM 2044 O O . GLU A 1 266 ? 45.546 29.365 -23.703 1.00 78.94 266 GLU A O 1
ATOM 2049 N N . VAL A 1 267 ? 46.933 27.924 -24.746 1.00 81.19 267 VAL A N 1
ATOM 2050 C CA . VAL A 1 267 ? 45.899 26.933 -25.068 1.00 81.19 267 VAL A CA 1
ATOM 2051 C C . VAL A 1 267 ? 45.284 26.372 -23.779 1.00 81.19 267 VAL A C 1
ATOM 2053 O O . VAL A 1 267 ? 44.061 26.363 -23.632 1.00 81.19 267 VAL A O 1
ATOM 2056 N N . SER A 1 268 ? 46.112 26.027 -22.784 1.00 80.38 268 SER A N 1
ATOM 2057 C CA . SER A 1 268 ? 45.647 25.541 -21.473 1.00 80.38 268 SER A CA 1
ATOM 2058 C C . SER A 1 268 ? 44.766 26.564 -20.733 1.00 80.38 268 SER A C 1
ATOM 2060 O O . SER A 1 268 ? 43.722 26.216 -20.171 1.00 80.38 268 SER A O 1
ATOM 2062 N N . ARG A 1 269 ? 45.115 27.859 -20.788 1.00 85.88 269 ARG A N 1
ATOM 2063 C CA . ARG A 1 269 ? 44.306 28.926 -20.167 1.00 85.88 269 ARG A CA 1
ATOM 2064 C C . ARG A 1 269 ? 42.964 29.150 -20.866 1.00 85.88 269 ARG A C 1
ATOM 2066 O O . ARG A 1 269 ? 41.994 29.477 -20.181 1.00 85.88 269 ARG A O 1
ATOM 2073 N N . ARG A 1 270 ? 42.885 28.984 -22.192 1.00 81.25 270 ARG A N 1
ATOM 2074 C CA . ARG A 1 270 ? 41.615 29.077 -22.937 1.00 81.25 270 ARG A CA 1
ATOM 2075 C C . ARG A 1 270 ? 40.674 27.927 -22.592 1.00 81.25 270 ARG A C 1
ATOM 2077 O O . ARG A 1 270 ? 39.513 28.185 -22.290 1.00 81.25 270 ARG A O 1
ATOM 2084 N N . VAL A 1 271 ? 41.180 26.695 -22.536 1.00 82.06 271 VAL A N 1
ATOM 2085 C CA . VAL A 1 271 ? 40.377 25.513 -22.169 1.00 82.06 271 VAL A CA 1
ATOM 2086 C C . VAL A 1 271 ? 39.797 25.656 -20.759 1.00 82.06 271 VAL A C 1
ATOM 2088 O O . VAL A 1 271 ? 38.608 25.430 -20.546 1.00 82.06 271 VAL A O 1
ATOM 2091 N N . LYS A 1 272 ? 40.594 26.147 -19.802 1.00 84.88 272 LYS A N 1
ATOM 2092 C CA . LYS A 1 272 ? 40.139 26.355 -18.417 1.00 84.88 272 LYS A CA 1
ATOM 2093 C C . LYS A 1 272 ? 39.044 27.424 -18.272 1.00 84.88 272 LYS A C 1
ATOM 2095 O O . LYS A 1 272 ? 38.356 27.443 -17.257 1.00 84.88 272 LYS A O 1
ATOM 2100 N N . ARG A 1 273 ? 38.894 28.317 -19.258 1.00 83.94 273 ARG A N 1
ATOM 2101 C CA . ARG A 1 273 ? 37.869 29.372 -19.273 1.00 83.94 273 ARG A CA 1
ATOM 2102 C C . ARG A 1 273 ? 36.537 28.899 -19.865 1.00 83.94 273 ARG A C 1
ATOM 2104 O O . ARG A 1 273 ? 35.525 29.505 -19.562 1.00 83.94 273 ARG A O 1
ATOM 2111 N N . ILE A 1 274 ? 36.552 27.846 -20.684 1.00 79.69 274 ILE A N 1
ATOM 2112 C CA . ILE A 1 274 ? 35.349 27.234 -21.278 1.00 79.69 274 ILE A CA 1
ATOM 2113 C C . ILE A 1 274 ? 34.721 26.210 -20.316 1.00 79.69 274 ILE A C 1
ATOM 2115 O O . ILE A 1 274 ? 33.527 25.955 -20.373 1.00 79.69 274 ILE A O 1
ATOM 2119 N N . LEU A 1 275 ? 35.523 25.633 -19.416 1.00 71.19 275 LEU A N 1
ATOM 2120 C CA . LEU A 1 275 ? 35.085 24.643 -18.423 1.00 71.19 275 LEU A CA 1
ATOM 2121 C C . LEU A 1 275 ? 34.580 25.257 -17.098 1.00 71.19 275 LEU A C 1
ATOM 2123 O O . LEU A 1 275 ? 34.464 24.545 -16.102 1.00 71.19 275 LEU A O 1
ATOM 2127 N N . ARG A 1 276 ? 34.323 26.566 -17.064 1.00 61.34 276 ARG A N 1
ATOM 2128 C CA . ARG A 1 276 ? 33.617 27.262 -15.979 1.00 61.34 276 ARG A CA 1
ATOM 2129 C C . ARG A 1 276 ? 32.351 27.875 -16.539 1.00 61.34 276 ARG A C 1
ATOM 2131 O O . ARG A 1 276 ? 31.352 27.857 -15.795 1.00 61.34 276 ARG A O 1
#